Protein AF-0000000067844055 (afdb_homodimer)

Sequence (372 aa):
MMECKVDAHLSWRLPLPLPRIPAMSALQFRTPVPADAERCYAIEIGAYEGDEAATLEKIRTRITQYPQGFLVLESDGEIVGFINSGCAHEVVMSDEAFKELVGHDPAAANVVIMSVVVDPAHQGKGYAKVLMNEFIGRMHAAGKQTIHLMCKEQHVALYQKLGYRYVKPSPSDHGGMAWHEMVMDLMMECKVDAHLSWRLPLPLPRIPAMSALQFRTPVPADAERCYAIEIGAYEGDEAATLEKIRTRITQYPQGFLVLESDGEIVGFINSGCAHEVVMSDEAFKELVGHDPAAANVVIMSVVVDPAHQGKGYAKVLMNEFIGRMHAAGKQTIHLMCKEQHVALYQKLGYRYVKPSPSDHGGMAWHEMVMDL

pLDDT: mean 87.7, std 20.05, range [22.45, 98.88]

Foldseek 3Di:
DPPPPPPCCVVPPPPDPDPPPPPDKDKDKDQDDLVCLVVQQVQQPQFDDDPLGDDSLLSNLQSPVPSLQKMFIDIPRHTFWIKTKFAAQDDDPPPPVCSSPVRGDPVHQEIEISDTTGRPVCPPPCVSVVRVVVSVVSSVVSNHFKYKYKDFPVCVVVVVVVAKDWDAWDPPCVPVTIITMIMHTD/DDPPPPPCPVVPPDPDPDPPPDPDKDKDKDQDDLVCLVVQQVQQPQFDDDPLGDDSLLSSLQSPVPSLQKMFIDIPRHTFWIWTKFAAQDDDPPPPVCSSPVRGDPVHQEIEISDTTGRPVCPPPCVSVVRVVVSVVSSVVSNHFKYKYKDFPVCVVVVVVVAKDWDAWDPPCVPVTIITMIMHTD

Organism: Pseudomonas putida (strain ATCC 47054 / DSM 6125 / CFBP 8728 / NCIMB 11950 / KT2440) (NCBI:txid160488)

Structure (mmCIF, N/CA/C/O backbone):
data_AF-0000000067844055-model_v1
#
loop_
_entity.id
_entity.type
_entity.pdbx_description
1 polymer 'Acetyltransferase, GNAT family'
#
loop_
_atom_site.group_PDB
_atom_site.id
_atom_site.type_symbol
_atom_site.label_atom_id
_atom_site.label_alt_id
_atom_site.label_comp_id
_atom_site.label_asym_id
_atom_site.label_entity_id
_atom_site.label_seq_id
_atom_site.pdbx_PDB_ins_code
_atom_site.Cartn_x
_atom_site.Cartn_y
_atom_site.Cartn_z
_atom_site.occupancy
_atom_site.B_iso_or_equiv
_atom_site.auth_seq_id
_atom_site.auth_comp_id
_atom_site.auth_asym_id
_atom_site.auth_atom_id
_atom_site.pdbx_PDB_model_num
ATOM 1 N N . MET A 1 1 ? 36.938 64.562 8.312 1 25.59 1 MET A N 1
ATOM 2 C CA . MET A 1 1 ? 35.531 64.188 8.195 1 25.59 1 MET A CA 1
ATOM 3 C C . MET A 1 1 ? 35.406 62.844 7.438 1 25.59 1 MET A C 1
ATOM 5 O O . MET A 1 1 ? 35.562 62.812 6.215 1 25.59 1 MET A O 1
ATOM 9 N N . MET A 1 2 ? 35.938 61.75 7.984 1 29.16 2 MET A N 1
ATOM 10 C CA . MET A 1 2 ? 36.156 60.375 7.477 1 29.16 2 MET A CA 1
ATOM 11 C C . MET A 1 2 ? 34.812 59.688 7.242 1 29.16 2 MET A C 1
ATOM 13 O O . MET A 1 2 ? 34.031 59.469 8.18 1 29.16 2 MET A O 1
ATOM 17 N N . GLU A 1 3 ? 34.156 59.875 6.023 1 28.72 3 GLU A N 1
ATOM 18 C CA . GLU A 1 3 ? 32.906 59.281 5.547 1 28.72 3 GLU A CA 1
ATOM 19 C C . GLU A 1 3 ? 32.969 57.75 5.562 1 28.72 3 GLU A C 1
ATOM 21 O O . GLU A 1 3 ? 33.812 57.156 4.91 1 28.72 3 GLU A O 1
ATOM 26 N N . CYS A 1 4 ? 32.719 57.125 6.691 1 28.42 4 CYS A N 1
ATOM 27 C CA . CYS A 1 4 ? 32.531 55.688 6.867 1 28.42 4 CYS A CA 1
ATOM 28 C C . CYS A 1 4 ? 31.391 55.156 5.996 1 28.42 4 CYS A C 1
ATOM 30 O O . CYS A 1 4 ? 30.234 55.5 6.234 1 28.42 4 CYS A O 1
ATOM 32 N N . LYS A 1 5 ? 31.641 55.094 4.629 1 31.48 5 LYS A N 1
ATOM 33 C CA . LYS A 1 5 ? 30.641 54.469 3.746 1 31.48 5 LYS A CA 1
ATOM 34 C C . LYS A 1 5 ? 30.359 53.031 4.156 1 31.48 5 LYS A C 1
ATOM 36 O O . LYS A 1 5 ? 31.25 52.188 4.117 1 31.48 5 LYS A O 1
ATOM 41 N N . VAL A 1 6 ? 29.422 52.844 5.059 1 30.11 6 VAL A N 1
ATOM 42 C CA . VAL A 1 6 ? 28.844 51.531 5.391 1 30.11 6 VAL A CA 1
ATOM 43 C C . VAL A 1 6 ? 28.266 50.875 4.133 1 30.11 6 VAL A C 1
ATOM 45 O O . VAL A 1 6 ? 27.375 51.438 3.49 1 30.11 6 VAL A O 1
ATOM 48 N N . ASP A 1 7 ? 29.062 50.25 3.264 1 30.23 7 ASP A N 1
ATOM 49 C CA . ASP A 1 7 ? 28.594 49.469 2.137 1 30.23 7 ASP A CA 1
ATOM 50 C C . ASP A 1 7 ? 27.672 48.344 2.605 1 30.23 7 ASP A C 1
ATOM 52 O O . ASP A 1 7 ? 28.141 47.344 3.188 1 30.23 7 ASP A O 1
ATOM 56 N N . ALA A 1 8 ? 26.484 48.625 3.16 1 34.91 8 ALA A N 1
ATOM 57 C CA . ALA A 1 8 ? 25.453 47.656 3.48 1 34.91 8 ALA A CA 1
ATOM 58 C C . ALA A 1 8 ? 25.062 46.844 2.25 1 34.91 8 ALA A C 1
ATOM 60 O O . ALA A 1 8 ? 24.156 47.219 1.498 1 34.91 8 ALA A O 1
ATOM 61 N N . HIS A 1 9 ? 26.047 46.344 1.455 1 36.56 9 HIS A N 1
ATOM 62 C CA . HIS A 1 9 ? 25.578 45.375 0.483 1 36.56 9 HIS A CA 1
ATOM 63 C C . HIS A 1 9 ? 24.859 44.219 1.171 1 36.56 9 HIS A C 1
ATOM 65 O O . HIS A 1 9 ? 25.5 43.25 1.59 1 36.56 9 HIS A O 1
ATOM 71 N N . LEU A 1 10 ? 23.875 44.469 2.004 1 34.81 10 LEU A N 1
ATOM 72 C CA . LEU A 1 10 ? 23.031 43.344 2.41 1 34.81 10 LEU A CA 1
ATOM 73 C C . LEU A 1 10 ? 22.641 42.5 1.206 1 34.81 10 LEU A C 1
ATOM 75 O O . LEU A 1 10 ? 21.891 42.969 0.338 1 34.81 10 LEU A O 1
ATOM 79 N N . SER A 1 11 ? 23.578 41.781 0.66 1 34.16 11 SER A N 1
ATOM 80 C CA . SER A 1 11 ? 23.188 40.719 -0.286 1 34.16 11 SER A CA 1
ATOM 81 C C . SER A 1 11 ? 21.922 40.031 0.17 1 34.16 11 SER A C 1
ATOM 83 O O . SER A 1 11 ? 21.875 39.438 1.26 1 34.16 11 SER A O 1
ATOM 85 N N . TRP A 1 12 ? 20.734 40.562 -0.04 1 31.89 12 TRP A N 1
ATOM 86 C CA . TRP A 1 12 ? 19.484 39.812 -0.013 1 31.89 12 TRP A CA 1
ATOM 87 C C . TRP A 1 12 ? 19.656 38.438 -0.608 1 31.89 12 TRP A C 1
ATOM 89 O O . TRP A 1 12 ? 19.641 38.25 -1.83 1 31.89 12 TRP A O 1
ATOM 99 N N . ARG A 1 13 ? 20.641 37.688 -0.121 1 37.22 13 ARG A N 1
ATOM 100 C CA . ARG A 1 13 ? 20.641 36.281 -0.521 1 37.22 13 ARG A CA 1
ATOM 101 C C . ARG A 1 13 ? 19.219 35.781 -0.683 1 37.22 13 ARG A C 1
ATOM 103 O O . ARG A 1 13 ? 18.422 35.812 0.259 1 37.22 13 ARG A O 1
ATOM 110 N N . LEU A 1 14 ? 18.641 35.719 -1.846 1 38.22 14 LEU A N 1
ATOM 111 C CA . LEU A 1 14 ? 17.422 35.031 -2.23 1 38.22 14 LEU A CA 1
ATOM 112 C C . LEU A 1 14 ? 17.25 33.75 -1.412 1 38.22 14 LEU A C 1
ATOM 114 O O . LEU A 1 14 ? 18.219 33.062 -1.125 1 38.22 14 LEU A O 1
ATOM 118 N N . PRO A 1 15 ? 16.172 33.625 -0.648 1 41.09 15 PRO A N 1
ATOM 119 C CA . PRO A 1 15 ? 15.961 32.375 0.065 1 41.09 15 PRO A CA 1
ATOM 120 C C . PRO A 1 15 ? 16.328 31.156 -0.773 1 41.09 15 PRO A C 1
ATOM 122 O O . PRO A 1 15 ? 16.203 31.188 -2 1 41.09 15 PRO A O 1
ATOM 125 N N . LEU A 1 16 ? 17.312 30.406 -0.479 1 45.41 16 LEU A N 1
ATOM 126 C CA . LEU A 1 16 ? 17.594 29.125 -1.132 1 45.41 16 LEU A CA 1
ATOM 127 C C . LEU A 1 16 ? 16.297 28.469 -1.594 1 45.41 16 LEU A C 1
ATOM 129 O O . LEU A 1 16 ? 15.281 28.531 -0.903 1 45.41 16 LEU A O 1
ATOM 133 N N . PRO A 1 17 ? 16.094 28.266 -2.904 1 45.22 17 PRO A N 1
ATOM 134 C CA . PRO A 1 17 ? 14.891 27.562 -3.355 1 45.22 17 PRO A CA 1
ATOM 135 C C . PRO A 1 17 ? 14.586 26.328 -2.521 1 45.22 17 PRO A C 1
ATOM 137 O O . PRO A 1 17 ? 15.5 25.672 -2.02 1 45.22 17 PRO A O 1
ATOM 140 N N . LEU A 1 18 ? 13.531 26.328 -1.749 1 49.28 18 LEU A N 1
ATOM 141 C CA . LEU A 1 18 ? 13.039 25.141 -1.059 1 49.28 18 LEU A CA 1
ATOM 142 C C . LEU A 1 18 ? 13.289 23.891 -1.891 1 49.28 18 LEU A C 1
ATOM 144 O O . LEU A 1 18 ? 13.172 23.922 -3.117 1 49.28 18 LEU A O 1
ATOM 148 N N . PRO A 1 19 ? 14.156 23.016 -1.47 1 51.25 19 PRO A N 1
ATOM 149 C CA . PRO A 1 19 ? 14.34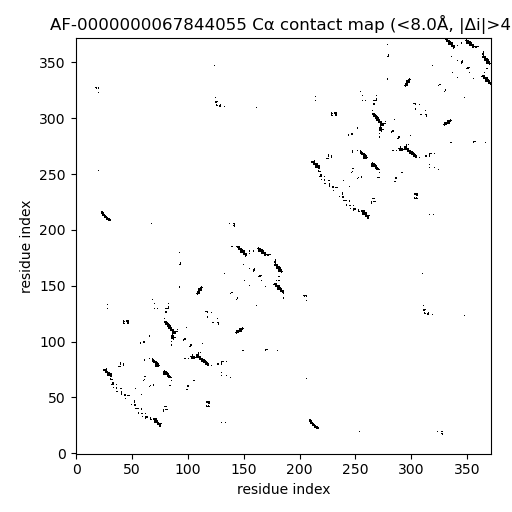4 21.812 -2.266 1 51.25 19 PRO A CA 1
ATOM 150 C C . PRO A 1 19 ? 13.055 21.328 -2.934 1 51.25 19 PRO A C 1
ATOM 152 O O . PRO A 1 19 ? 11.969 21.469 -2.357 1 51.25 19 PRO A O 1
ATOM 155 N N . ARG A 1 20 ? 13.062 21.172 -4.285 1 52.5 20 ARG A N 1
ATOM 156 C CA . ARG A 1 20 ? 11.938 20.828 -5.137 1 52.5 20 ARG A CA 1
ATOM 157 C C . ARG A 1 20 ? 11.352 19.484 -4.754 1 52.5 20 ARG A C 1
ATOM 159 O O . ARG A 1 20 ? 11.984 18.438 -4.957 1 52.5 20 ARG A O 1
ATOM 166 N N . ILE A 1 21 ? 10.773 19.344 -3.68 1 58.59 21 ILE A N 1
ATOM 167 C CA . ILE A 1 21 ? 9.984 18.125 -3.537 1 58.59 21 ILE A CA 1
ATOM 168 C C . ILE A 1 21 ? 9.352 17.766 -4.875 1 58.59 21 ILE A C 1
ATOM 170 O O . ILE A 1 21 ? 8.688 18.594 -5.504 1 58.59 21 ILE A O 1
ATOM 174 N N . PRO A 1 22 ? 9.914 16.578 -5.414 1 58.94 22 PRO A N 1
ATOM 175 C CA . PRO A 1 22 ? 9.297 16.297 -6.715 1 58.94 22 PRO A CA 1
ATOM 176 C C . PRO A 1 22 ? 7.773 16.406 -6.68 1 58.94 22 PRO A C 1
ATOM 178 O O . PRO A 1 22 ? 7.137 15.906 -5.746 1 58.94 22 PRO A O 1
ATOM 181 N N . ALA A 1 23 ? 7.266 17.062 -7.645 1 65.38 23 ALA A N 1
ATOM 182 C CA . ALA A 1 23 ? 5.844 17.391 -7.754 1 65.38 23 ALA A CA 1
ATOM 183 C C . ALA A 1 23 ? 5.008 16.125 -7.961 1 65.38 23 ALA A C 1
ATOM 185 O O . ALA A 1 23 ? 3.893 16.031 -7.445 1 65.38 23 ALA A O 1
ATOM 186 N N . MET A 1 24 ? 5.801 15.055 -8.594 1 78.56 24 MET A N 1
ATOM 187 C CA . MET A 1 24 ? 4.949 13.914 -8.93 1 78.56 24 MET A CA 1
ATOM 188 C C . MET A 1 24 ? 5.73 12.609 -8.852 1 78.56 24 MET A C 1
ATOM 190 O O . MET A 1 24 ? 6.875 12.539 -9.305 1 78.56 24 MET A O 1
ATOM 194 N N . SER A 1 25 ? 5.355 11.648 -8.039 1 91.44 25 SER A N 1
ATOM 195 C CA . SER A 1 25 ? 5.816 10.266 -8.047 1 91.44 25 SER A CA 1
ATOM 196 C C . SER A 1 25 ? 4.66 9.297 -8.297 1 91.44 25 SER A C 1
ATOM 198 O O . SER A 1 25 ? 3.492 9.68 -8.195 1 91.44 25 SER A O 1
ATOM 200 N N . ALA A 1 26 ? 5.043 8.109 -8.836 1 93.62 26 ALA A N 1
ATOM 201 C CA . ALA A 1 26 ? 3.947 7.227 -9.234 1 93.62 26 ALA A CA 1
ATOM 202 C C . ALA A 1 26 ? 4.305 5.762 -8.984 1 93.62 26 ALA A C 1
ATOM 204 O O . ALA A 1 26 ? 5.48 5.391 -9.016 1 93.62 26 ALA A O 1
ATOM 205 N N . LEU A 1 27 ? 3.348 4.988 -8.641 1 96.88 27 LEU A N 1
ATOM 206 C CA . LEU A 1 27 ? 3.346 3.531 -8.711 1 96.88 27 LEU A CA 1
ATOM 207 C C . LEU A 1 27 ? 2.521 3.047 -9.898 1 96.88 27 LEU A C 1
ATOM 209 O O . LEU A 1 27 ? 1.383 3.48 -10.086 1 96.88 27 LEU A O 1
ATOM 213 N N . GLN A 1 28 ? 3.164 2.191 -10.703 1 96.94 28 GLN A N 1
ATOM 214 C CA . GLN A 1 28 ? 2.477 1.669 -11.883 1 96.94 28 GLN A CA 1
ATOM 215 C C . GLN A 1 28 ? 2.367 0.148 -11.828 1 96.94 28 GLN A C 1
ATOM 217 O O . GLN A 1 28 ? 3.328 -0.536 -11.469 1 96.94 28 GLN A O 1
ATOM 222 N N . PHE A 1 29 ? 1.17 -0.341 -12.148 1 97.94 29 PHE A N 1
ATOM 223 C CA . PHE A 1 29 ? 0.927 -1.771 -12.297 1 97.94 29 PHE A CA 1
ATOM 224 C C . PHE A 1 29 ? 0.867 -2.16 -13.773 1 97.94 29 PHE A C 1
ATOM 226 O O . PHE A 1 29 ? 0.124 -1.558 -14.547 1 97.94 29 PHE A O 1
ATOM 233 N N . ARG A 1 30 ? 1.596 -3.223 -14.078 1 97.38 30 ARG A N 1
ATOM 234 C CA . ARG A 1 30 ? 1.495 -3.635 -15.469 1 97.38 30 ARG A CA 1
ATOM 235 C C . ARG A 1 30 ? 1.851 -5.109 -15.633 1 97.38 30 ARG A C 1
ATOM 237 O O . ARG A 1 30 ? 2.473 -5.703 -14.75 1 97.38 30 ARG A O 1
ATOM 244 N N . THR A 1 31 ? 1.428 -5.699 -16.75 1 97.62 31 THR A N 1
ATOM 245 C CA . THR A 1 31 ? 1.85 -7.031 -17.172 1 97.62 31 THR A CA 1
ATOM 246 C C . THR A 1 31 ? 3.311 -7.02 -17.625 1 97.62 31 THR A C 1
ATOM 248 O O . THR A 1 31 ? 3.75 -6.09 -18.297 1 97.62 31 THR A O 1
ATOM 251 N N . PRO A 1 32 ? 4.02 -8.047 -17.234 1 98.06 32 PRO A N 1
ATOM 252 C CA . PRO A 1 32 ? 5.43 -8.047 -17.641 1 98.06 32 PRO A CA 1
ATOM 253 C C . PRO A 1 32 ? 5.629 -8.367 -19.109 1 98.06 32 PRO A C 1
ATOM 255 O O . PRO A 1 32 ? 4.727 -8.914 -19.766 1 98.06 32 PRO A O 1
ATOM 258 N N . VAL A 1 33 ? 6.789 -7.965 -19.594 1 97.19 33 VAL A N 1
ATOM 259 C CA . VAL A 1 33 ? 7.32 -8.406 -20.875 1 97.19 33 VAL A CA 1
ATOM 260 C C . VAL A 1 33 ? 8.57 -9.258 -20.656 1 97.19 33 VAL A C 1
ATOM 262 O O . VAL A 1 33 ? 9.172 -9.219 -19.594 1 97.19 33 VAL A O 1
ATOM 265 N N . PRO A 1 34 ? 8.883 -10.039 -21.641 1 98.12 34 PRO A N 1
ATOM 266 C CA . PRO A 1 34 ? 10.008 -10.961 -21.453 1 98.12 34 PRO A CA 1
ATOM 267 C C . PRO A 1 34 ? 11.273 -10.258 -20.969 1 98.12 34 PRO A C 1
ATOM 269 O O . PRO A 1 34 ? 12.055 -10.836 -20.203 1 98.12 34 PRO A O 1
ATOM 272 N N . ALA A 1 35 ? 11.508 -9.047 -21.328 1 98.25 35 ALA A N 1
ATOM 273 C CA . ALA A 1 35 ? 12.695 -8.297 -20.953 1 98.25 35 ALA A CA 1
ATOM 274 C C . ALA A 1 35 ? 12.727 -8.008 -19.453 1 98.25 35 ALA A C 1
ATOM 276 O O . ALA A 1 35 ? 13.758 -7.629 -18.906 1 98.25 35 ALA A O 1
ATOM 277 N N . ASP A 1 36 ? 11.633 -8.219 -18.766 1 98.62 36 ASP A N 1
ATOM 278 C CA . ASP A 1 36 ? 11.531 -7.945 -17.328 1 98.62 36 ASP A CA 1
ATOM 279 C C . ASP A 1 36 ? 12.062 -9.109 -16.516 1 98.62 36 ASP A C 1
ATOM 281 O O . ASP A 1 36 ? 12.266 -8.984 -15.305 1 98.62 36 ASP A O 1
ATOM 285 N N . ALA A 1 37 ? 12.32 -10.234 -17.156 1 98.81 37 ALA A N 1
ATOM 286 C CA . ALA A 1 37 ? 12.562 -11.492 -16.453 1 98.81 37 ALA A CA 1
ATOM 287 C C . ALA A 1 37 ? 13.773 -11.383 -15.531 1 98.81 37 ALA A C 1
ATOM 289 O O . ALA A 1 37 ? 13.734 -11.828 -14.383 1 98.81 37 ALA A O 1
ATOM 290 N N . GLU A 1 38 ? 14.836 -10.797 -15.969 1 98.75 38 GLU A N 1
ATOM 291 C CA . GLU A 1 38 ? 16.062 -10.734 -15.172 1 98.75 38 GLU A CA 1
ATOM 292 C C . GLU A 1 38 ? 15.859 -9.898 -13.914 1 98.75 38 GLU A C 1
ATOM 294 O O . GLU A 1 38 ? 16.344 -10.266 -12.836 1 98.75 38 GLU A O 1
ATOM 299 N N . ARG A 1 39 ? 15.219 -8.789 -14.07 1 98.75 39 ARG A N 1
ATOM 300 C CA . ARG A 1 39 ? 14.945 -7.941 -12.914 1 98.75 39 ARG A CA 1
ATOM 301 C C . ARG A 1 39 ? 14.023 -8.641 -11.922 1 98.75 39 ARG A C 1
ATOM 303 O O . ARG A 1 39 ? 14.242 -8.594 -10.711 1 98.75 39 ARG A O 1
ATOM 310 N N . CYS A 1 40 ? 13.016 -9.297 -12.422 1 98.75 40 CYS A N 1
ATOM 311 C CA . CYS A 1 40 ? 12.117 -10.062 -11.562 1 98.75 40 CYS A CA 1
ATOM 312 C C . CYS A 1 40 ? 12.875 -11.164 -10.828 1 98.75 40 CYS A C 1
ATOM 314 O O . CYS A 1 40 ? 12.656 -11.383 -9.641 1 98.75 40 CYS A O 1
ATOM 316 N N . TYR A 1 41 ? 13.805 -11.789 -11.578 1 98.69 41 TYR A N 1
ATOM 317 C CA . TYR A 1 41 ? 14.609 -12.844 -10.969 1 98.69 41 TYR A CA 1
ATOM 318 C C . TYR A 1 41 ? 15.492 -12.289 -9.859 1 98.69 41 TYR A C 1
ATOM 320 O O . TYR A 1 41 ? 15.602 -12.883 -8.789 1 98.69 41 TYR A O 1
ATOM 328 N N . ALA A 1 42 ? 16.078 -11.164 -10.078 1 98.31 42 ALA A N 1
ATOM 329 C CA . ALA A 1 42 ? 16.922 -10.531 -9.07 1 98.31 42 ALA A CA 1
ATOM 330 C C . ALA A 1 42 ? 16.141 -10.242 -7.797 1 98.31 42 ALA A C 1
ATOM 332 O O . ALA A 1 42 ? 16.656 -10.43 -6.688 1 98.31 42 ALA A O 1
ATOM 333 N N . ILE A 1 43 ? 14.922 -9.773 -7.957 1 98.5 43 ILE A N 1
ATOM 334 C CA . ILE A 1 43 ? 14.078 -9.508 -6.801 1 98.5 43 ILE A CA 1
ATOM 335 C C . ILE A 1 43 ? 13.734 -10.82 -6.098 1 98.5 43 ILE A C 1
ATOM 337 O O . ILE A 1 43 ? 13.797 -10.898 -4.867 1 98.5 43 ILE A O 1
ATOM 341 N N . GLU A 1 44 ? 13.375 -11.844 -6.859 1 97.94 44 GLU A N 1
ATOM 342 C CA . GLU A 1 44 ? 12.984 -13.156 -6.359 1 97.94 44 GLU A CA 1
ATOM 343 C C . GLU A 1 44 ? 14.07 -13.766 -5.477 1 97.94 44 GLU A C 1
ATOM 345 O O . GLU A 1 44 ? 13.805 -14.164 -4.344 1 97.94 44 GLU A O 1
ATOM 350 N N . ILE A 1 45 ? 15.266 -13.766 -5.887 1 96.75 45 ILE A N 1
ATOM 351 C CA . ILE A 1 45 ? 16.344 -14.445 -5.168 1 96.75 45 ILE A CA 1
ATOM 352 C C . ILE A 1 45 ? 16.812 -13.578 -4 1 96.75 45 ILE A C 1
ATOM 354 O O . ILE A 1 45 ? 17.484 -14.062 -3.09 1 96.75 45 ILE A O 1
ATOM 358 N N . GLY A 1 46 ? 16.547 -12.328 -4.023 1 95.06 46 GLY A N 1
ATOM 359 C CA . GLY A 1 46 ? 16.844 -11.469 -2.887 1 95.06 46 GLY A CA 1
ATOM 360 C C . GLY A 1 46 ? 15.836 -11.609 -1.758 1 95.06 46 GLY A C 1
ATOM 361 O O . GLY A 1 46 ? 16.141 -11.297 -0.605 1 95.06 46 GLY A O 1
ATOM 362 N N . ALA A 1 47 ? 14.633 -12.023 -2.109 1 92.69 47 ALA A N 1
ATOM 363 C CA . ALA A 1 47 ? 13.539 -12.039 -1.148 1 92.69 47 ALA A CA 1
ATOM 364 C C . ALA A 1 47 ? 13.312 -13.445 -0.596 1 92.69 47 ALA A C 1
ATOM 366 O O . ALA A 1 47 ? 12.844 -13.602 0.532 1 92.69 47 ALA A O 1
ATOM 367 N N . TYR A 1 48 ? 13.516 -14.445 -1.382 1 90.5 48 TYR A N 1
ATOM 368 C CA . TYR A 1 48 ? 13.352 -15.844 -0.985 1 90.5 48 TYR A CA 1
ATOM 369 C C . TYR A 1 48 ? 14.711 -16.516 -0.829 1 90.5 48 TYR A C 1
ATOM 371 O O . TYR A 1 48 ? 15.633 -16.266 -1.603 1 90.5 48 TYR A O 1
ATOM 379 N N . GLU A 1 49 ? 14.727 -17.344 0.104 1 84.38 49 GLU A N 1
ATOM 380 C CA . GLU A 1 49 ? 16 -17.984 0.421 1 84.38 49 GLU A CA 1
ATOM 381 C C . GLU A 1 49 ? 16.109 -19.344 -0.273 1 84.38 49 GLU A C 1
ATOM 383 O O . GLU A 1 49 ? 15.141 -20.094 -0.356 1 84.38 49 GLU A O 1
ATOM 388 N N . GLY A 1 50 ? 17.25 -19.516 -0.801 1 83.94 50 GLY A N 1
ATOM 389 C CA . GLY A 1 50 ? 17.641 -20.828 -1.296 1 83.94 50 GLY A CA 1
ATOM 390 C C . GLY A 1 50 ? 16.672 -21.375 -2.336 1 83.94 50 GLY A C 1
ATOM 391 O O . GLY A 1 50 ? 16.344 -20.703 -3.309 1 83.94 50 GLY A O 1
ATOM 392 N N . ASP A 1 51 ? 16.188 -22.625 -2.076 1 83.88 51 ASP A N 1
ATOM 393 C CA . ASP A 1 51 ? 15.414 -23.375 -3.066 1 83.88 51 ASP A CA 1
ATOM 394 C C . ASP A 1 51 ? 13.961 -22.922 -3.102 1 83.88 51 ASP A C 1
ATOM 396 O O . ASP A 1 51 ? 13.195 -23.312 -3.982 1 83.88 51 ASP A O 1
ATOM 400 N N . GLU A 1 52 ? 13.641 -22.016 -2.281 1 85.94 52 GLU A N 1
ATOM 401 C CA . GLU A 1 52 ? 12.289 -21.469 -2.289 1 85.94 52 GLU A CA 1
ATOM 402 C C . GLU A 1 52 ? 12.102 -20.484 -3.434 1 85.94 52 GLU A C 1
ATOM 404 O O . GLU A 1 52 ? 10.977 -20.234 -3.881 1 85.94 52 GLU A O 1
ATOM 409 N N . ALA A 1 53 ? 13.203 -20.016 -3.881 1 94.12 53 ALA A N 1
ATOM 410 C CA . ALA A 1 53 ? 13.148 -19.016 -4.945 1 94.12 53 ALA A CA 1
ATOM 411 C C . ALA A 1 53 ? 12.961 -19.672 -6.309 1 94.12 53 ALA A C 1
ATOM 413 O O . ALA A 1 53 ? 13.562 -20.703 -6.586 1 94.12 53 ALA A O 1
ATOM 414 N N . ALA A 1 54 ? 12.109 -19.109 -7.062 1 96.62 54 ALA A N 1
ATOM 415 C CA . ALA A 1 54 ? 11.992 -19.547 -8.445 1 96.62 54 ALA A CA 1
ATOM 416 C C . ALA A 1 54 ? 13.281 -19.281 -9.219 1 96.62 54 ALA A C 1
ATOM 418 O O . ALA A 1 54 ? 13.953 -18.266 -8.992 1 96.62 54 ALA A O 1
ATOM 419 N N . THR A 1 55 ? 13.602 -20.141 -10.148 1 97 55 THR A N 1
ATOM 420 C CA . THR A 1 55 ? 14.734 -19.922 -11.039 1 97 55 THR A CA 1
ATOM 421 C C . THR A 1 55 ? 14.391 -18.906 -12.125 1 97 55 THR A C 1
ATOM 423 O O . THR A 1 55 ? 13.211 -18.609 -12.352 1 97 55 THR A O 1
ATOM 426 N N . LEU A 1 56 ? 15.406 -18.453 -12.75 1 98.19 56 LEU A N 1
ATOM 427 C CA . LEU A 1 56 ? 15.195 -17.547 -13.875 1 98.19 56 LEU A CA 1
ATOM 428 C C . LEU A 1 56 ? 14.359 -18.219 -14.961 1 98.19 56 LEU A C 1
ATOM 430 O O . LEU A 1 56 ? 13.492 -17.578 -15.555 1 98.19 56 LEU A O 1
ATOM 434 N N . GLU A 1 57 ? 14.602 -19.469 -15.211 1 98.12 57 GLU A N 1
ATOM 435 C CA . GLU A 1 57 ? 13.852 -20.203 -16.219 1 98.12 57 GLU A CA 1
ATOM 436 C C . GLU A 1 57 ? 12.367 -20.281 -15.867 1 98.12 57 GLU A C 1
ATOM 438 O O . GLU A 1 57 ? 11.508 -20.125 -16.734 1 98.12 57 GLU A O 1
ATOM 443 N N . LYS A 1 58 ? 12.086 -20.5 -14.664 1 98.25 58 LYS A N 1
ATOM 444 C CA . LYS A 1 58 ? 10.695 -20.547 -14.219 1 98.25 58 LYS A CA 1
ATOM 445 C C . LYS A 1 58 ? 10.016 -19.188 -14.398 1 98.25 58 LYS A C 1
ATOM 447 O O . LYS A 1 58 ? 8.875 -19.125 -14.859 1 98.25 58 LYS A O 1
ATOM 452 N N . ILE A 1 59 ? 10.734 -18.156 -14.055 1 98.62 59 ILE A N 1
ATOM 453 C CA . ILE A 1 59 ? 10.195 -16.797 -14.188 1 98.62 59 ILE A CA 1
ATOM 454 C C . ILE A 1 59 ? 9.922 -16.5 -15.664 1 98.62 59 ILE A C 1
ATOM 456 O O . ILE A 1 59 ? 8.852 -15.992 -16.016 1 98.62 59 ILE A O 1
ATOM 460 N N . ARG A 1 60 ? 10.852 -16.875 -16.5 1 98.75 60 ARG A N 1
ATOM 461 C CA . ARG A 1 60 ? 10.664 -16.688 -17.938 1 98.75 60 ARG A CA 1
ATOM 462 C C . ARG A 1 60 ? 9.453 -17.453 -18.453 1 98.75 60 ARG A C 1
ATOM 464 O O . ARG A 1 60 ? 8.664 -16.938 -19.234 1 98.75 60 ARG A O 1
ATOM 471 N N . THR A 1 61 ? 9.336 -18.625 -18.016 1 98.75 61 THR A N 1
ATOM 472 C CA . THR A 1 61 ? 8.211 -19.469 -18.406 1 98.75 61 THR A CA 1
ATOM 473 C C . THR A 1 61 ? 6.887 -18.844 -18 1 98.75 61 THR A C 1
ATOM 475 O O . THR A 1 61 ? 5.957 -18.75 -18.797 1 98.75 61 THR A O 1
ATOM 478 N N . ARG A 1 62 ? 6.824 -18.359 -16.828 1 98.75 62 ARG A N 1
ATOM 479 C CA . ARG A 1 62 ? 5.598 -17.766 -16.281 1 98.75 62 ARG A CA 1
ATOM 480 C C . ARG A 1 62 ? 5.242 -16.484 -17.016 1 98.75 62 ARG A C 1
ATOM 482 O O . ARG A 1 62 ? 4.066 -16.219 -17.281 1 98.75 62 ARG A O 1
ATOM 489 N N . ILE A 1 63 ? 6.246 -15.68 -17.359 1 98.56 63 ILE A N 1
ATOM 490 C CA . ILE A 1 63 ? 6.023 -14.438 -18.094 1 98.56 63 ILE A CA 1
ATOM 491 C C . ILE A 1 63 ? 5.535 -14.758 -19.5 1 98.56 63 ILE A C 1
ATOM 493 O O . ILE A 1 63 ? 4.621 -14.109 -20 1 98.56 63 ILE A O 1
ATOM 497 N N . THR A 1 64 ? 6.074 -15.758 -20.094 1 98.06 64 THR A N 1
ATOM 498 C CA . THR A 1 64 ? 5.809 -16.062 -21.5 1 98.06 64 THR A CA 1
ATOM 499 C C . THR A 1 64 ? 4.492 -16.812 -21.641 1 98.06 64 THR A C 1
ATOM 501 O O . THR A 1 64 ? 3.695 -16.516 -22.531 1 98.06 64 THR A O 1
ATOM 504 N N . GLN A 1 65 ? 4.23 -17.719 -20.828 1 98 65 GLN A N 1
ATOM 505 C CA . GLN A 1 65 ? 3.105 -18.625 -21.016 1 98 65 GLN A CA 1
ATOM 506 C C . GLN A 1 65 ? 1.827 -18.062 -20.406 1 98 65 GLN A C 1
ATOM 508 O O . GLN A 1 65 ? 0.726 -18.344 -20.875 1 98 65 GLN A O 1
ATOM 513 N N . TYR A 1 66 ? 1.974 -17.297 -19.375 1 97.94 66 TYR A N 1
ATOM 514 C CA . TYR A 1 66 ? 0.777 -16.797 -18.703 1 97.94 66 TYR A CA 1
ATOM 515 C C . TYR A 1 66 ? 1.019 -15.414 -18.125 1 97.94 66 TYR A C 1
ATOM 517 O O . TYR A 1 66 ? 0.895 -15.203 -16.922 1 97.94 66 TYR A O 1
ATOM 525 N N . PRO A 1 67 ? 1.307 -14.406 -18.953 1 97.56 67 PRO A N 1
ATOM 526 C CA . PRO A 1 67 ? 1.529 -13.031 -18.484 1 97.56 67 PRO A CA 1
ATOM 527 C C . PRO A 1 67 ? 0.297 -12.43 -17.812 1 97.56 67 PRO A C 1
ATOM 529 O O . PRO A 1 67 ? 0.422 -11.539 -16.969 1 97.56 67 PRO A O 1
ATOM 532 N N . GLN A 1 68 ? -0.903 -12.969 -18.016 1 96.12 68 GLN A N 1
ATOM 533 C CA . GLN A 1 68 ? -2.141 -12.469 -17.422 1 96.12 68 GLN A CA 1
ATOM 534 C C . GLN A 1 68 ? -2.154 -12.695 -15.906 1 96.12 68 GLN A C 1
ATOM 536 O O . GLN A 1 68 ? -2.82 -11.969 -15.172 1 96.12 68 GLN A O 1
ATOM 541 N N . GLY A 1 69 ? -1.457 -13.68 -15.516 1 98 69 GLY A N 1
ATOM 542 C CA . GLY A 1 69 ? -1.369 -14 -14.102 1 98 69 GLY A CA 1
ATOM 543 C C . GLY A 1 69 ? -0.098 -13.484 -13.453 1 98 69 GLY A C 1
ATOM 544 O O . GLY A 1 69 ? 0.25 -13.898 -12.344 1 98 69 GLY A O 1
ATOM 545 N N . PHE A 1 70 ? 0.621 -12.625 -14.195 1 98.62 70 PHE A N 1
ATOM 546 C CA . PHE A 1 70 ? 1.858 -12.016 -13.734 1 98.62 70 PHE A CA 1
ATOM 547 C C . PHE A 1 70 ? 1.721 -10.5 -13.672 1 98.62 70 PHE A C 1
ATOM 549 O O . PHE A 1 70 ? 1.42 -9.852 -14.68 1 98.62 70 PHE A O 1
ATOM 556 N N . LEU A 1 71 ? 1.879 -9.945 -12.438 1 98.62 71 LEU A N 1
ATOM 557 C CA . LEU A 1 71 ? 1.709 -8.508 -12.211 1 98.62 71 LEU A CA 1
ATOM 558 C C . LEU A 1 71 ? 2.99 -7.891 -11.656 1 98.62 71 LEU A C 1
ATOM 560 O O . LEU A 1 71 ? 3.523 -8.352 -10.648 1 98.62 71 LEU A O 1
ATOM 564 N N . VAL A 1 72 ? 3.475 -6.867 -12.32 1 98.69 72 VAL A N 1
ATOM 565 C CA . VAL A 1 72 ? 4.66 -6.152 -11.859 1 98.69 72 VAL A CA 1
ATOM 566 C C . VAL A 1 72 ? 4.254 -4.789 -11.297 1 98.69 72 VAL A C 1
ATOM 568 O O . VAL A 1 72 ? 3.344 -4.141 -11.82 1 98.69 72 VAL A O 1
ATOM 571 N N . LEU A 1 73 ? 4.914 -4.391 -10.266 1 98.69 73 LEU A N 1
ATOM 572 C CA . LEU A 1 73 ? 4.812 -3.049 -9.703 1 98.69 73 LEU A CA 1
ATOM 573 C C . LEU A 1 73 ? 6.078 -2.242 -9.984 1 98.69 73 LEU A C 1
ATOM 575 O O . LEU A 1 73 ? 7.184 -2.684 -9.672 1 98.69 73 LEU A O 1
ATOM 579 N N . GLU A 1 74 ? 5.887 -1.071 -10.578 1 98.12 74 GLU A N 1
ATOM 580 C CA . GLU A 1 74 ? 6.992 -0.145 -10.805 1 98.12 74 GLU A CA 1
ATOM 581 C C . GLU A 1 74 ? 6.859 1.097 -9.93 1 98.12 74 GLU A C 1
ATOM 583 O O . GLU A 1 74 ? 5.762 1.628 -9.758 1 98.12 74 GLU A O 1
ATOM 588 N N . SER A 1 75 ? 7.914 1.436 -9.32 1 96.69 75 SER A N 1
ATOM 589 C CA . SER A 1 75 ? 8.062 2.736 -8.672 1 96.69 75 SER A CA 1
ATOM 590 C C . SER A 1 75 ? 9.016 3.635 -9.453 1 96.69 75 SER A C 1
ATOM 592 O O . SER A 1 75 ? 10.203 3.33 -9.578 1 96.69 75 SER A O 1
ATOM 594 N N . ASP A 1 76 ? 8.43 4.684 -9.977 1 92.19 76 ASP A N 1
ATOM 595 C CA . ASP A 1 76 ? 9.211 5.645 -10.758 1 92.19 76 ASP A CA 1
ATOM 596 C C . ASP A 1 76 ? 10.023 4.941 -11.844 1 92.19 76 ASP A C 1
ATOM 598 O O . ASP A 1 76 ? 11.219 5.195 -11.992 1 92.19 76 ASP A O 1
ATOM 602 N N . GLY A 1 77 ? 9.477 3.979 -12.43 1 93.12 77 GLY A N 1
ATOM 603 C CA . GLY A 1 77 ? 10.031 3.346 -13.617 1 93.12 77 GLY A CA 1
ATOM 604 C C . GLY A 1 77 ? 10.859 2.115 -13.312 1 93.12 77 GLY A C 1
ATOM 605 O O . GLY A 1 77 ? 11.336 1.436 -14.219 1 93.12 77 GLY A O 1
ATOM 606 N N . GLU A 1 78 ? 11.039 1.828 -12.055 1 96.88 78 GLU A N 1
ATOM 607 C CA . GLU A 1 78 ? 11.805 0.651 -11.656 1 96.88 78 GLU A CA 1
ATOM 608 C C . GLU A 1 78 ? 10.891 -0.419 -11.055 1 96.88 78 GLU A C 1
ATOM 610 O O . GLU A 1 78 ? 10.07 -0.124 -10.188 1 96.88 78 GLU A O 1
ATOM 615 N N . ILE A 1 79 ? 11.125 -1.654 -11.555 1 98.69 79 ILE A N 1
ATOM 616 C CA . ILE A 1 79 ? 10.352 -2.748 -10.977 1 98.69 79 ILE A CA 1
ATOM 617 C C . ILE A 1 79 ? 10.766 -2.961 -9.523 1 98.69 79 ILE A C 1
ATOM 619 O O . ILE A 1 79 ? 11.945 -3.18 -9.227 1 98.69 79 ILE A O 1
ATOM 623 N N . VAL A 1 80 ? 9.75 -2.971 -8.633 1 98.56 80 VAL A N 1
ATOM 624 C CA . VAL A 1 80 ? 10.07 -3.062 -7.211 1 98.56 80 VAL A CA 1
ATOM 625 C C . VAL A 1 80 ? 9.375 -4.277 -6.598 1 98.56 80 VAL A C 1
ATOM 627 O O . VAL A 1 80 ? 9.602 -4.609 -5.43 1 98.56 80 VAL A O 1
ATOM 630 N N . GLY A 1 81 ? 8.523 -4.953 -7.344 1 98.81 81 GLY A N 1
ATOM 631 C CA . GLY A 1 81 ? 7.848 -6.152 -6.867 1 98.81 81 GLY A CA 1
ATOM 632 C C . GLY A 1 81 ? 6.965 -6.797 -7.918 1 98.81 81 GLY A C 1
ATOM 633 O O . GLY A 1 81 ? 6.754 -6.23 -8.992 1 98.81 81 GLY A O 1
ATOM 634 N N . PHE A 1 82 ? 6.469 -7.965 -7.578 1 98.88 82 PHE A N 1
ATOM 635 C CA . PHE A 1 82 ? 5.578 -8.625 -8.523 1 98.88 82 PHE A CA 1
ATOM 636 C C . PHE A 1 82 ? 4.82 -9.766 -7.852 1 98.88 82 PHE A C 1
ATOM 638 O O . PHE A 1 82 ? 5.145 -10.156 -6.73 1 98.88 82 PHE A O 1
ATOM 645 N N . ILE A 1 83 ? 3.801 -10.203 -8.508 1 98.75 83 ILE A N 1
ATOM 646 C CA . ILE A 1 83 ? 3.049 -11.422 -8.234 1 98.75 83 ILE A CA 1
ATOM 647 C C . ILE A 1 83 ? 3 -12.289 -9.492 1 98.75 83 ILE A C 1
ATOM 649 O O . ILE A 1 83 ? 2.811 -11.781 -10.602 1 98.75 83 ILE A O 1
ATOM 653 N N . ASN A 1 84 ? 3.221 -13.578 -9.328 1 98.81 84 ASN A N 1
ATOM 654 C CA . ASN A 1 84 ? 2.977 -14.492 -10.438 1 98.81 84 ASN A CA 1
ATOM 655 C C . ASN A 1 84 ? 2.129 -15.688 -10 1 98.81 84 ASN A C 1
ATOM 657 O O . ASN A 1 84 ? 2.012 -15.969 -8.805 1 98.81 84 ASN A O 1
ATOM 661 N N . SER A 1 85 ? 1.529 -16.391 -11.016 1 98.81 85 SER A N 1
ATOM 662 C CA . SER A 1 85 ? 0.525 -17.406 -10.711 1 98.81 85 SER A CA 1
ATOM 663 C C . SER A 1 85 ? 0.28 -18.312 -11.906 1 98.81 85 SER A C 1
ATOM 665 O O . SER A 1 85 ? 0.861 -18.125 -12.969 1 98.81 85 SER A O 1
ATOM 667 N N . GLY A 1 86 ? -0.448 -19.359 -11.641 1 98.75 86 GLY A N 1
ATOM 668 C CA . GLY A 1 86 ? -1.083 -20.234 -12.617 1 98.75 86 GLY A CA 1
ATOM 669 C C . GLY A 1 86 ? -2.52 -20.562 -12.273 1 98.75 86 GLY A C 1
ATOM 670 O O . GLY A 1 86 ? -3.023 -20.172 -11.227 1 98.75 86 GLY A O 1
ATOM 671 N N . CYS A 1 87 ? -3.156 -21.281 -13.219 1 98.75 87 CYS A N 1
ATOM 672 C CA . CYS A 1 87 ? -4.543 -21.672 -13 1 98.75 87 CYS A CA 1
ATOM 673 C C . CYS A 1 87 ? -4.723 -23.172 -13.203 1 98.75 87 CYS A C 1
ATOM 675 O O . CYS A 1 87 ? -4.117 -23.75 -14.109 1 98.75 87 CYS A O 1
ATOM 677 N N . ALA A 1 88 ? -5.574 -23.703 -12.344 1 98.69 88 ALA A N 1
ATOM 678 C CA . ALA A 1 88 ? -5.848 -25.141 -12.43 1 98.69 88 ALA A CA 1
ATOM 679 C C . ALA A 1 88 ? -7.312 -25.438 -12.125 1 98.69 88 ALA A C 1
ATOM 681 O O . ALA A 1 88 ? -7.945 -24.734 -11.328 1 98.69 88 ALA A O 1
ATOM 682 N N . HIS A 1 89 ? -7.84 -26.469 -12.789 1 98.44 89 HIS A N 1
ATOM 683 C CA . HIS A 1 89 ? -9.195 -26.906 -12.484 1 98.44 89 HIS A CA 1
ATOM 684 C C . HIS A 1 89 ? -9.258 -27.562 -11.109 1 98.44 89 HIS A C 1
ATOM 686 O O . HIS A 1 89 ? -10.203 -27.328 -10.352 1 98.44 89 HIS A O 1
ATOM 692 N N . GLU A 1 90 ? -8.297 -28.312 -10.805 1 97.62 90 GLU A N 1
ATOM 693 C CA . GLU A 1 90 ? -8.102 -28.922 -9.492 1 97.62 90 GLU A CA 1
ATOM 694 C C . GLU A 1 90 ? -6.785 -28.453 -8.867 1 97.62 90 GLU A C 1
ATOM 696 O O . GLU A 1 90 ? -5.715 -28.641 -9.445 1 97.62 90 GLU A O 1
ATOM 701 N N . VAL A 1 91 ? -6.898 -27.891 -7.707 1 97.06 91 VAL A N 1
ATOM 702 C CA . VAL A 1 91 ? -5.723 -27.328 -7.062 1 97.06 91 VAL A CA 1
ATOM 703 C C . VAL A 1 91 ? -5.078 -28.359 -6.148 1 97.06 91 VAL A C 1
ATOM 705 O O . VAL A 1 91 ? -5.723 -28.875 -5.227 1 97.06 91 VAL A O 1
ATOM 708 N N . VAL A 1 92 ? -3.881 -28.672 -6.441 1 94.25 92 VAL A N 1
ATOM 709 C CA . VAL A 1 92 ? -3.033 -29.469 -5.566 1 94.25 92 VAL A CA 1
ATOM 710 C C . VAL A 1 92 ? -1.818 -28.656 -5.133 1 94.25 92 VAL A C 1
ATOM 712 O O . VAL A 1 92 ? -0.843 -28.531 -5.879 1 94.25 92 VAL A O 1
ATOM 715 N N . MET A 1 93 ? -1.754 -28.172 -3.916 1 92.56 93 MET A N 1
ATOM 716 C CA . MET A 1 93 ? -0.789 -27.188 -3.457 1 92.56 93 MET A CA 1
ATOM 717 C C . MET A 1 93 ? 0.617 -27.766 -3.408 1 92.56 93 MET A C 1
ATOM 719 O O . MET A 1 93 ? 1.602 -27.047 -3.592 1 92.56 93 MET A O 1
ATOM 723 N N . SER A 1 94 ? 0.664 -29.047 -3.221 1 87.81 94 SER A N 1
ATOM 724 C CA . SER A 1 94 ? 1.968 -29.672 -3.078 1 87.81 94 SER A CA 1
ATOM 725 C C . SER A 1 94 ? 2.551 -30.062 -4.434 1 87.81 94 SER A C 1
ATOM 727 O O . SER A 1 94 ? 3.646 -30.609 -4.512 1 87.81 94 SER A O 1
ATOM 729 N N . ASP A 1 95 ? 1.887 -29.797 -5.523 1 90.75 95 ASP A N 1
ATOM 730 C CA . ASP A 1 95 ? 2.35 -30.156 -6.859 1 90.75 95 ASP A CA 1
ATOM 731 C C . ASP A 1 95 ? 3.49 -29.25 -7.312 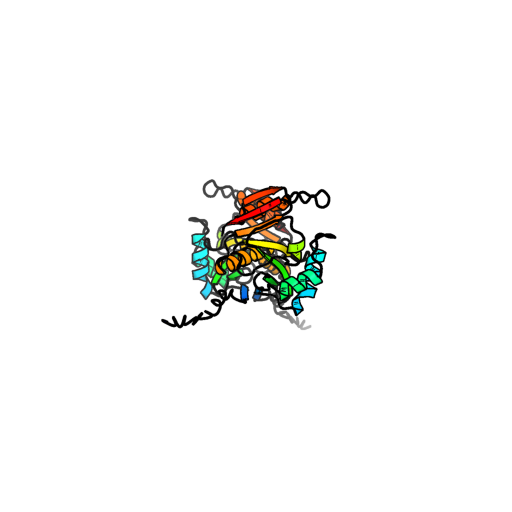1 90.75 95 ASP A C 1
ATOM 733 O O . ASP A 1 95 ? 3.254 -28.156 -7.844 1 90.75 95 ASP A O 1
ATOM 737 N N . GLU A 1 96 ? 4.652 -29.734 -7.215 1 91 96 GLU A N 1
ATOM 738 C CA . GLU A 1 96 ? 5.84 -28.953 -7.551 1 91 96 GLU A CA 1
ATOM 739 C C . GLU A 1 96 ? 5.914 -28.672 -9.047 1 91 96 GLU A C 1
ATOM 741 O O . GLU A 1 96 ? 6.461 -27.656 -9.469 1 91 96 GLU A O 1
ATOM 746 N N . ALA A 1 97 ? 5.348 -29.625 -9.836 1 95.12 97 ALA A N 1
ATOM 747 C CA . ALA A 1 97 ? 5.391 -29.453 -11.289 1 95.12 97 ALA A CA 1
ATOM 748 C C . ALA A 1 97 ? 4.621 -28.203 -11.711 1 95.12 97 ALA A C 1
ATOM 750 O O . ALA A 1 97 ? 4.961 -27.562 -12.711 1 95.12 97 ALA A O 1
ATOM 751 N N . PHE A 1 98 ? 3.65 -27.875 -10.922 1 96.81 98 PHE A N 1
ATOM 752 C CA . PHE A 1 98 ? 2.826 -26.719 -11.227 1 96.81 98 PHE A CA 1
ATOM 753 C C . PHE A 1 98 ? 3.652 -25.438 -11.172 1 96.81 98 PHE A C 1
ATOM 755 O O . PHE A 1 98 ? 3.314 -24.438 -11.82 1 96.81 98 PHE A O 1
ATOM 762 N N . LYS A 1 99 ? 4.754 -25.391 -10.445 1 94.88 99 LYS A N 1
ATOM 763 C CA . LYS A 1 99 ? 5.637 -24.234 -10.352 1 94.88 99 LYS A CA 1
ATOM 764 C C . LYS A 1 99 ? 6.281 -23.906 -11.695 1 94.88 99 LYS A C 1
ATOM 766 O O . LYS A 1 99 ? 6.82 -22.812 -11.891 1 94.88 99 LYS A O 1
ATOM 771 N N . GLU A 1 100 ? 6.25 -24.844 -12.562 1 96.69 100 GLU A N 1
ATOM 772 C CA . GLU A 1 100 ? 6.707 -24.641 -13.938 1 96.69 100 GLU A CA 1
ATOM 773 C C . GLU A 1 100 ? 5.531 -24.578 -14.906 1 96.69 100 GLU A C 1
ATOM 775 O O . GLU A 1 100 ? 5.707 -24.75 -16.109 1 96.69 100 GLU A O 1
ATOM 780 N N . LEU A 1 101 ? 4.293 -24.453 -14.398 1 98.19 101 LEU A N 1
ATOM 781 C CA . LEU A 1 101 ? 3.035 -24.266 -15.109 1 98.19 101 LEU A CA 1
ATOM 782 C C . LEU A 1 101 ? 2.596 -25.562 -15.789 1 98.19 101 LEU A C 1
ATOM 784 O O . LEU A 1 101 ? 1.804 -25.531 -16.734 1 98.19 101 LEU A O 1
ATOM 788 N N . VAL A 1 102 ? 3.199 -26.688 -15.32 1 97.88 102 VAL A N 1
ATOM 789 C CA . VAL A 1 102 ? 2.635 -27.969 -15.758 1 97.88 102 VAL A CA 1
ATOM 790 C C . VAL A 1 102 ? 1.218 -28.125 -15.211 1 97.88 102 VAL A C 1
ATOM 792 O O . VAL A 1 102 ? 0.995 -27.984 -14.008 1 97.88 102 VAL A O 1
ATOM 795 N N . GLY A 1 103 ? 0.251 -28.391 -16.078 1 97.5 103 GLY A N 1
ATOM 796 C CA . GLY A 1 103 ? -1.132 -28.516 -15.641 1 97.5 103 GLY A CA 1
ATOM 797 C C . GLY A 1 103 ? -1.886 -27.203 -15.633 1 97.5 103 GLY A C 1
ATOM 798 O O . GLY A 1 103 ? -3.088 -27.172 -15.367 1 97.5 103 GLY A O 1
ATOM 799 N N . HIS A 1 104 ? -1.215 -26.156 -15.953 1 98.38 104 HIS A N 1
ATOM 800 C CA . HIS A 1 104 ? -1.842 -24.844 -16.047 1 98.38 104 HIS A CA 1
ATOM 801 C C . HIS A 1 104 ? -2.852 -24.797 -17.203 1 98.38 104 HIS A C 1
ATOM 803 O O . HIS A 1 104 ? -2.59 -25.328 -18.281 1 98.38 104 HIS A O 1
ATOM 809 N N . ASP A 1 105 ? -3.959 -24.203 -16.969 1 98.5 105 ASP A N 1
ATOM 810 C CA . ASP A 1 105 ? -4.984 -23.875 -17.953 1 98.5 105 ASP A CA 1
ATOM 811 C C . ASP A 1 105 ? -5.562 -22.484 -17.703 1 98.5 105 ASP A C 1
ATOM 813 O O . ASP A 1 105 ? -6.266 -22.266 -16.719 1 98.5 105 ASP A O 1
ATOM 817 N N . PRO A 1 106 ? -5.266 -21.578 -18.609 1 96.94 106 PRO A N 1
ATOM 818 C CA . PRO A 1 106 ? -5.766 -20.203 -18.406 1 96.94 106 PRO A CA 1
ATOM 819 C C . PRO A 1 106 ? -7.285 -20.156 -18.281 1 96.94 106 PRO A C 1
ATOM 821 O O . PRO A 1 106 ? -7.828 -19.188 -17.734 1 96.94 106 PRO A O 1
ATOM 824 N N . ALA A 1 107 ? -7.965 -21.141 -18.703 1 97.5 107 ALA A N 1
ATOM 825 C CA . ALA A 1 107 ? -9.422 -21.156 -18.656 1 97.5 107 ALA A CA 1
ATOM 826 C C . ALA A 1 107 ? -9.914 -21.688 -17.312 1 97.5 107 ALA A C 1
ATOM 828 O O . ALA A 1 107 ? -11.094 -21.562 -16.984 1 97.5 107 ALA A O 1
ATOM 829 N N . ALA A 1 108 ? -9.047 -22.297 -16.578 1 98.56 108 ALA A N 1
ATOM 830 C CA . ALA A 1 108 ? -9.43 -22.828 -15.273 1 98.56 108 ALA A CA 1
ATOM 831 C C . ALA A 1 108 ? -9.828 -21.719 -14.312 1 98.56 108 ALA A C 1
ATOM 833 O O . ALA A 1 108 ? -9.312 -20.594 -14.398 1 98.56 108 ALA A O 1
ATOM 834 N N . ALA A 1 109 ? -10.664 -22.016 -13.312 1 98.44 109 ALA A N 1
ATOM 835 C CA . ALA A 1 109 ? -11.289 -21.016 -12.461 1 98.44 109 ALA A CA 1
ATOM 836 C C . ALA A 1 109 ? -10.438 -20.719 -11.234 1 98.44 109 ALA A C 1
ATOM 838 O O . ALA A 1 109 ? -10.641 -19.719 -10.555 1 98.44 109 ALA A O 1
ATOM 839 N N . ASN A 1 110 ? -9.531 -21.625 -10.898 1 98.88 110 ASN A N 1
ATOM 840 C CA . ASN A 1 110 ? -8.773 -21.5 -9.656 1 98.88 110 ASN A CA 1
ATOM 841 C C . ASN A 1 110 ? -7.355 -21 -9.906 1 98.88 110 ASN A C 1
ATOM 843 O O . ASN A 1 110 ? -6.602 -21.625 -10.672 1 98.88 110 ASN A O 1
ATOM 847 N N . VAL A 1 111 ? -7.031 -19.938 -9.312 1 98.81 111 VAL A N 1
ATOM 848 C CA . VAL A 1 111 ? -5.715 -19.328 -9.445 1 98.81 111 VAL A CA 1
ATOM 849 C C . VAL A 1 111 ? -4.812 -19.781 -8.297 1 98.81 111 VAL A C 1
ATOM 851 O O . VAL A 1 111 ? -5.242 -19.844 -7.145 1 98.81 111 VAL A O 1
ATOM 854 N N . VAL A 1 112 ? -3.613 -20.125 -8.602 1 98.81 112 VAL A N 1
ATOM 855 C CA . VAL A 1 112 ? -2.605 -20.453 -7.602 1 98.81 112 VAL A CA 1
ATOM 856 C C . VAL A 1 112 ? -1.45 -19.469 -7.672 1 98.81 112 VAL A C 1
ATOM 858 O O . VAL A 1 112 ? -0.69 -19.453 -8.641 1 98.81 112 VAL A O 1
ATOM 861 N N . ILE A 1 113 ? -1.341 -18.641 -6.648 1 98.62 113 ILE A N 1
ATOM 862 C CA . ILE A 1 113 ? -0.211 -17.719 -6.562 1 98.62 113 ILE A CA 1
ATOM 863 C C . ILE A 1 113 ? 1.052 -18.484 -6.18 1 98.62 113 ILE A C 1
ATOM 865 O O . ILE A 1 113 ? 1.054 -19.25 -5.211 1 98.62 113 ILE A O 1
ATOM 869 N N . MET A 1 114 ? 2.111 -18.219 -6.953 1 97.81 114 MET A N 1
ATOM 870 C CA . MET A 1 114 ? 3.375 -18.922 -6.719 1 97.81 114 MET A CA 1
ATOM 871 C C . MET A 1 114 ? 4.355 -18.031 -5.961 1 97.81 114 MET A C 1
ATOM 873 O O . MET A 1 114 ? 5.203 -18.531 -5.215 1 97.81 114 MET A O 1
ATOM 877 N N . SER A 1 115 ? 4.328 -16.719 -6.184 1 96.94 115 SER A N 1
ATOM 878 C CA . SER A 1 115 ? 5.137 -15.797 -5.395 1 96.94 115 SER A CA 1
ATOM 879 C C . SER A 1 115 ? 4.473 -14.422 -5.293 1 96.94 115 SER A C 1
ATOM 881 O O . SER A 1 115 ? 3.787 -13.992 -6.223 1 96.94 115 SER A O 1
ATOM 883 N N . VAL A 1 116 ? 4.582 -13.844 -4.203 1 97.94 116 VAL A N 1
ATOM 884 C CA . VAL A 1 116 ? 4.387 -12.43 -3.922 1 97.94 116 VAL A CA 1
ATOM 885 C C . VAL A 1 116 ? 5.672 -11.828 -3.355 1 97.94 116 VAL A C 1
ATOM 887 O O . VAL A 1 116 ? 6.066 -12.148 -2.23 1 97.94 116 VAL A O 1
ATOM 890 N N . VAL A 1 117 ? 6.254 -10.945 -4.191 1 98.12 117 VAL A N 1
ATOM 891 C CA . VAL A 1 117 ? 7.594 -10.562 -3.766 1 98.12 117 VAL A CA 1
ATOM 892 C C . VAL A 1 117 ? 7.789 -9.062 -3.979 1 98.12 117 VAL A C 1
ATOM 894 O O . VAL A 1 117 ? 7.332 -8.5 -4.977 1 98.12 117 VAL A O 1
ATOM 897 N N . VAL A 1 118 ? 8.414 -8.492 -3.029 1 98.19 118 VAL A N 1
ATOM 898 C CA . VAL A 1 118 ? 8.852 -7.102 -3.076 1 98.19 118 VAL A CA 1
ATOM 899 C C . VAL A 1 118 ? 10.367 -7.031 -2.869 1 98.19 118 VAL A C 1
ATOM 901 O O . VAL A 1 118 ? 10.914 -7.734 -2.014 1 98.19 118 VAL A O 1
ATOM 904 N N . ASP A 1 119 ? 11.016 -6.219 -3.689 1 98.38 119 ASP A N 1
ATOM 905 C CA . ASP A 1 119 ? 12.445 -5.973 -3.516 1 98.38 119 ASP A CA 1
ATOM 906 C C . ASP A 1 119 ? 12.766 -5.625 -2.064 1 98.38 119 ASP A C 1
ATOM 908 O O . ASP A 1 119 ? 12.156 -4.727 -1.483 1 98.38 119 ASP A O 1
ATOM 912 N N . PRO A 1 120 ? 13.758 -6.344 -1.487 1 97.31 120 PRO A N 1
ATOM 913 C CA . PRO A 1 120 ? 14.086 -6.094 -0.082 1 97.31 120 PRO A CA 1
ATOM 914 C C . PRO A 1 120 ? 14.352 -4.617 0.207 1 97.31 120 PRO A C 1
ATOM 916 O O . PRO A 1 120 ? 13.977 -4.117 1.271 1 97.31 120 PRO A O 1
ATOM 919 N N . ALA A 1 121 ? 14.922 -3.896 -0.655 1 96.44 121 ALA A N 1
ATOM 920 C CA . ALA A 1 121 ? 15.234 -2.48 -0.478 1 96.44 121 ALA A CA 1
ATOM 921 C C . ALA A 1 121 ? 13.961 -1.644 -0.409 1 96.44 121 ALA A C 1
ATOM 923 O O . ALA A 1 121 ? 14 -0.474 -0.02 1 96.44 121 ALA A O 1
ATOM 924 N N . HIS A 1 122 ? 12.805 -2.238 -0.75 1 96.56 122 HIS A N 1
ATOM 925 C CA . HIS A 1 122 ? 11.562 -1.48 -0.842 1 96.56 122 HIS A CA 1
ATOM 926 C C . HIS A 1 122 ? 10.492 -2.062 0.078 1 96.56 122 HIS A C 1
ATOM 928 O O . HIS A 1 122 ? 9.32 -1.709 -0.03 1 96.56 122 HIS A O 1
ATOM 934 N N . GLN A 1 123 ? 10.867 -2.934 0.929 1 95.12 123 GLN A N 1
ATOM 935 C CA . GLN A 1 123 ? 9.906 -3.562 1.824 1 95.12 123 GLN A CA 1
ATOM 936 C C . GLN A 1 123 ? 9.508 -2.621 2.959 1 95.12 123 GLN A C 1
ATOM 938 O O . GLN A 1 123 ? 10.195 -1.631 3.215 1 95.12 123 GLN A O 1
ATOM 943 N N . GLY A 1 124 ? 8.305 -2.883 3.504 1 92.38 124 GLY A N 1
ATOM 944 C CA . GLY A 1 124 ? 7.812 -2.08 4.613 1 92.38 124 GLY A CA 1
ATOM 945 C C . GLY A 1 124 ? 7.113 -0.812 4.164 1 92.38 124 GLY A C 1
ATOM 946 O O . GLY A 1 124 ? 6.715 0.009 4.996 1 92.38 124 GLY A O 1
ATOM 947 N N . LYS A 1 125 ? 6.875 -0.699 2.883 1 94.06 125 LYS A N 1
ATOM 948 C CA . LYS A 1 125 ? 6.332 0.54 2.328 1 94.06 125 LYS A CA 1
ATOM 949 C C . LYS A 1 125 ? 4.883 0.36 1.891 1 94.06 125 LYS A C 1
ATOM 951 O O . LYS A 1 125 ? 4.285 1.27 1.311 1 94.06 125 LYS A O 1
ATOM 956 N N . GLY A 1 126 ? 4.328 -0.812 2.068 1 94.81 126 GLY A N 1
ATOM 957 C CA . GLY A 1 126 ? 2.941 -1.069 1.723 1 94.81 126 GLY A CA 1
ATOM 958 C C . GLY A 1 126 ? 2.771 -1.662 0.336 1 94.81 126 GLY A C 1
ATOM 959 O O . GLY A 1 126 ? 1.646 -1.878 -0.119 1 94.81 126 GLY A O 1
ATOM 960 N N . TYR A 1 127 ? 3.826 -2.027 -0.343 1 97.06 127 TYR A N 1
ATOM 961 C CA . TYR A 1 127 ? 3.771 -2.432 -1.744 1 97.06 127 TYR A CA 1
ATOM 962 C C . TYR A 1 127 ? 3.135 -3.809 -1.891 1 97.06 127 TYR A C 1
ATOM 964 O O . TYR A 1 127 ? 2.43 -4.074 -2.867 1 97.06 127 TYR A O 1
ATOM 972 N N . ALA A 1 128 ? 3.34 -4.695 -0.905 1 96.69 128 ALA A N 1
ATOM 973 C CA . ALA A 1 128 ? 2.748 -6.027 -1.005 1 96.69 128 ALA A CA 1
ATOM 974 C C . ALA A 1 128 ? 1.225 -5.949 -1.022 1 96.69 128 ALA A C 1
ATOM 976 O O . ALA A 1 128 ? 0.573 -6.613 -1.833 1 96.69 128 ALA A O 1
ATOM 977 N N . LYS A 1 129 ? 0.731 -5.145 -0.195 1 95.56 129 LYS A N 1
ATOM 978 C CA . LYS A 1 129 ? -0.721 -5.043 -0.085 1 95.56 129 LYS A CA 1
ATOM 979 C C . LYS A 1 129 ? -1.324 -4.406 -1.335 1 95.56 129 LYS A C 1
ATOM 981 O O . LYS A 1 129 ? -2.357 -4.859 -1.831 1 95.56 129 LYS A O 1
ATOM 986 N N . VAL A 1 130 ? -0.701 -3.318 -1.862 1 97 130 VAL A N 1
ATOM 987 C CA . VAL A 1 130 ? -1.257 -2.701 -3.062 1 97 130 VAL A CA 1
ATOM 988 C C . VAL A 1 130 ? -1.117 -3.654 -4.246 1 97 130 VAL A C 1
ATOM 990 O O . VAL A 1 130 ? -1.988 -3.703 -5.117 1 97 130 VAL A O 1
ATOM 993 N N . LEU A 1 131 ? -0.07 -4.457 -4.281 1 97.69 131 LEU A N 1
ATOM 994 C CA . LEU A 1 131 ? 0.092 -5.504 -5.285 1 97.69 131 LEU A CA 1
ATOM 995 C C . LEU A 1 131 ? -1.039 -6.523 -5.195 1 97.69 131 LEU A C 1
ATOM 997 O O . LEU A 1 131 ? -1.686 -6.828 -6.199 1 97.69 131 LEU A O 1
ATOM 1001 N N . MET A 1 132 ? -1.279 -6.961 -4.02 1 97.94 132 MET A N 1
ATOM 1002 C CA . MET A 1 132 ? -2.289 -7.992 -3.795 1 97.94 132 MET A CA 1
ATOM 1003 C C . MET A 1 132 ? -3.676 -7.488 -4.176 1 97.94 132 MET A C 1
ATOM 1005 O O . MET A 1 132 ? -4.438 -8.195 -4.836 1 97.94 132 MET A O 1
ATOM 1009 N N . ASN A 1 133 ? -3.957 -6.316 -3.801 1 96.25 133 ASN A N 1
ATOM 1010 C CA . ASN A 1 133 ? -5.27 -5.766 -4.121 1 96.25 133 ASN A CA 1
ATOM 1011 C C . ASN A 1 133 ? -5.469 -5.629 -5.625 1 96.25 133 ASN A C 1
ATOM 1013 O O . ASN A 1 133 ? -6.531 -5.969 -6.152 1 96.25 133 ASN A O 1
ATOM 1017 N N . GLU A 1 134 ? -4.445 -5.098 -6.285 1 96.75 134 GLU A N 1
ATOM 1018 C CA . GLU A 1 134 ? -4.52 -4.996 -7.738 1 96.75 134 GLU A CA 1
ATOM 1019 C C . GLU A 1 134 ? -4.684 -6.371 -8.383 1 96.75 134 GLU A C 1
ATOM 1021 O O . GLU A 1 134 ? -5.504 -6.547 -9.281 1 96.75 134 GLU A O 1
ATOM 1026 N N . PHE A 1 135 ? -3.949 -7.328 -7.887 1 98 135 PHE A N 1
ATOM 1027 C CA . PHE A 1 135 ? -3.982 -8.68 -8.43 1 98 135 PHE A CA 1
ATOM 1028 C C . PHE A 1 135 ? -5.363 -9.305 -8.25 1 98 135 PHE A C 1
ATOM 1030 O O . PHE A 1 135 ? -5.926 -9.859 -9.195 1 98 135 PHE A O 1
ATOM 1037 N N . ILE A 1 136 ? -5.895 -9.18 -7.105 1 97.19 136 ILE A N 1
ATOM 1038 C CA . ILE A 1 136 ? -7.219 -9.711 -6.793 1 97.19 136 ILE A CA 1
ATOM 1039 C C . ILE A 1 136 ? -8.258 -9.086 -7.719 1 97.19 136 ILE A C 1
ATOM 1041 O O . ILE A 1 136 ? -9.109 -9.789 -8.273 1 97.19 136 ILE A O 1
ATOM 1045 N N . GLY A 1 137 ? -8.188 -7.809 -7.895 1 95.25 137 GLY A N 1
ATOM 1046 C CA . GLY A 1 137 ? -9.094 -7.141 -8.82 1 95.25 137 GLY A CA 1
ATOM 1047 C C . GLY A 1 137 ? -9 -7.668 -10.234 1 95.25 137 GLY A C 1
ATOM 1048 O O . GLY A 1 137 ? -10.023 -7.887 -10.891 1 95.25 137 GLY A O 1
ATOM 1049 N N . ARG A 1 138 ? -7.816 -7.91 -10.727 1 96.38 138 ARG A N 1
ATOM 1050 C CA . ARG A 1 138 ? -7.602 -8.414 -12.078 1 96.38 138 ARG A CA 1
ATOM 1051 C C . ARG A 1 138 ? -8.172 -9.82 -12.234 1 96.38 138 ARG A C 1
ATOM 1053 O O . ARG A 1 138 ? -8.797 -10.133 -13.25 1 96.38 138 ARG A O 1
ATOM 1060 N N . MET A 1 139 ? -7.895 -10.625 -11.227 1 97.56 139 MET A N 1
ATOM 1061 C CA . MET A 1 139 ? -8.398 -11.992 -11.297 1 97.56 139 MET A CA 1
ATOM 1062 C C . MET A 1 139 ? -9.922 -12.016 -11.25 1 97.56 139 MET A C 1
ATOM 1064 O O . MET A 1 139 ? -10.562 -12.797 -11.961 1 97.56 139 MET A O 1
ATOM 1068 N N . HIS A 1 140 ? -10.477 -11.203 -10.445 1 96.5 140 HIS A N 1
ATOM 1069 C CA . HIS A 1 140 ? -11.93 -11.078 -10.391 1 96.5 140 HIS A CA 1
ATOM 1070 C C . HIS A 1 140 ? -12.492 -10.648 -11.742 1 96.5 140 HIS A C 1
ATOM 1072 O O . HIS A 1 140 ? -13.453 -11.25 -12.234 1 96.5 140 HIS A O 1
ATOM 1078 N N . ALA A 1 141 ? -11.914 -9.68 -12.328 1 95.38 141 ALA A N 1
ATOM 1079 C CA . ALA A 1 141 ? -12.352 -9.164 -13.617 1 95.38 141 ALA A CA 1
ATOM 1080 C C . ALA A 1 141 ? -12.219 -10.227 -14.711 1 95.38 141 ALA A C 1
ATOM 1082 O O . ALA A 1 141 ? -12.992 -10.242 -15.672 1 95.38 141 ALA A O 1
ATOM 1083 N N . ALA A 1 142 ? -11.289 -11.18 -14.547 1 96.25 142 ALA A N 1
ATOM 1084 C CA . ALA A 1 142 ? -11.031 -12.234 -15.531 1 96.25 142 ALA A CA 1
ATOM 1085 C C . ALA A 1 142 ? -11.984 -13.406 -15.328 1 96.25 142 ALA A C 1
ATOM 1087 O O . ALA A 1 142 ? -11.891 -14.422 -16.016 1 96.25 142 ALA A O 1
ATOM 1088 N N . GLY A 1 143 ? -12.836 -13.281 -14.328 1 97.06 143 GLY A N 1
ATOM 1089 C CA . GLY A 1 143 ? -13.859 -14.297 -14.125 1 97.06 143 GLY A CA 1
ATOM 1090 C C . GLY A 1 143 ? -13.367 -15.477 -13.297 1 97.06 143 GLY A C 1
ATOM 1091 O O . GLY A 1 143 ? -14 -16.547 -13.297 1 97.06 143 GLY A O 1
ATOM 1092 N N . LYS A 1 144 ? -12.219 -15.328 -12.703 1 98.44 144 LYS A N 1
ATOM 1093 C CA . LYS A 1 144 ? -11.734 -16.375 -11.805 1 98.44 144 LYS A CA 1
ATOM 1094 C C . LYS A 1 144 ? -12.625 -16.5 -10.57 1 98.44 144 LYS A C 1
ATOM 1096 O O . LYS A 1 144 ? -13.391 -15.594 -10.258 1 98.44 144 LYS A O 1
ATOM 1101 N N . GLN A 1 145 ? -12.508 -17.688 -9.844 1 98.75 145 GLN A N 1
ATOM 1102 C CA . GLN A 1 145 ? -13.438 -17.953 -8.75 1 98.75 145 GLN A CA 1
ATOM 1103 C C . GLN A 1 145 ? -12.703 -18.016 -7.414 1 98.75 145 GLN A C 1
ATOM 1105 O O . GLN A 1 145 ? -13.273 -17.688 -6.371 1 98.75 145 GLN A O 1
ATOM 1110 N N . THR A 1 146 ? -11.445 -18.531 -7.418 1 98.81 146 THR A N 1
ATOM 1111 C CA . THR A 1 146 ? -10.68 -18.625 -6.18 1 98.81 146 THR A CA 1
ATOM 1112 C C . THR A 1 146 ? -9.219 -18.25 -6.418 1 98.81 146 THR A C 1
ATOM 1114 O O . THR A 1 146 ? -8.727 -18.344 -7.547 1 98.81 146 THR A O 1
ATOM 1117 N N . ILE A 1 147 ? -8.578 -17.812 -5.406 1 98.81 147 ILE A N 1
ATOM 1118 C CA . ILE A 1 147 ? -7.129 -17.625 -5.383 1 98.81 147 ILE A CA 1
ATOM 1119 C C . ILE A 1 147 ? -6.523 -18.391 -4.211 1 98.81 147 ILE A C 1
ATOM 1121 O O . ILE A 1 147 ? -6.938 -18.219 -3.064 1 98.81 147 ILE A O 1
ATOM 1125 N N . HIS A 1 148 ? -5.559 -19.219 -4.551 1 98.69 148 HIS A N 1
ATOM 1126 C CA . HIS A 1 148 ? -4.859 -20.047 -3.57 1 98.69 148 HIS A CA 1
ATOM 1127 C C . HIS A 1 148 ? -3.414 -19.594 -3.398 1 98.69 148 HIS A C 1
ATOM 1129 O O . HIS A 1 148 ? -2.764 -19.188 -4.371 1 98.69 148 HIS A O 1
ATOM 1135 N N . LEU A 1 149 ? -2.926 -19.672 -2.174 1 97.94 149 LEU A N 1
ATOM 1136 C CA . LEU A 1 149 ? -1.499 -19.484 -1.931 1 97.94 149 LEU A CA 1
ATOM 1137 C C . LEU A 1 149 ? -1.067 -20.188 -0.652 1 97.94 149 LEU A C 1
ATOM 1139 O O . LEU A 1 149 ? -1.907 -20.703 0.093 1 97.94 149 LEU A O 1
ATOM 1143 N N . MET A 1 150 ? 0.217 -20.266 -0.512 1 95.38 150 MET A N 1
ATOM 1144 C CA . MET A 1 150 ? 0.837 -20.703 0.738 1 95.38 150 MET A CA 1
ATOM 1145 C C . MET A 1 150 ? 1.67 -19.578 1.349 1 95.38 150 MET A C 1
ATOM 1147 O O . MET A 1 150 ? 2.346 -18.844 0.631 1 95.38 150 MET A O 1
ATOM 1151 N N . CYS A 1 151 ? 1.598 -19.547 2.65 1 94.62 151 CYS A N 1
ATOM 1152 C CA . CYS A 1 151 ? 2.395 -18.516 3.305 1 94.62 151 CYS A CA 1
ATOM 1153 C C . CYS A 1 151 ? 2.955 -19.016 4.633 1 94.62 151 CYS A C 1
ATOM 1155 O O . CYS A 1 151 ? 2.5 -20.031 5.156 1 94.62 151 CYS A O 1
ATOM 1157 N N . LYS A 1 152 ? 4.023 -18.297 5.031 1 91.31 152 LYS A N 1
ATOM 1158 C CA . LYS A 1 152 ? 4.59 -18.578 6.348 1 91.31 152 LYS A CA 1
ATOM 1159 C C . LYS A 1 152 ? 3.652 -18.109 7.457 1 91.31 152 LYS A C 1
ATOM 1161 O O . LYS A 1 152 ? 2.783 -17.266 7.23 1 91.31 152 LYS A O 1
ATOM 1166 N N . GLU A 1 153 ? 3.896 -18.609 8.688 1 93.12 153 GLU A N 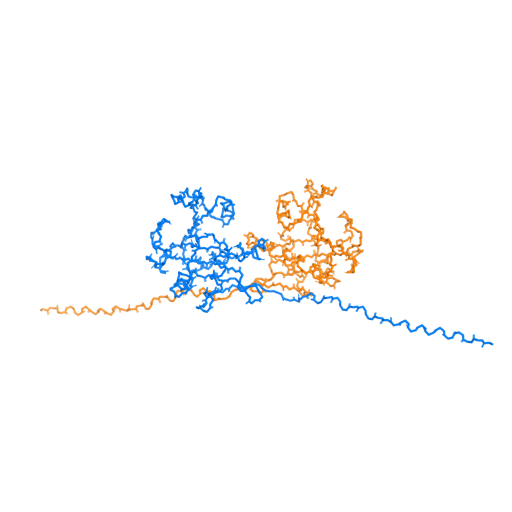1
ATOM 1167 C CA . GLU A 1 153 ? 3.027 -18.375 9.836 1 93.12 153 GLU A CA 1
ATOM 1168 C C . GLU A 1 153 ? 2.861 -16.875 10.094 1 93.12 153 GLU A C 1
ATOM 1170 O O . GLU A 1 153 ? 1.749 -16.406 10.336 1 93.12 153 GLU A O 1
ATOM 1175 N N . GLN A 1 154 ? 3.885 -16.188 10 1 91.62 154 GLN A N 1
ATOM 1176 C CA . GLN A 1 154 ? 3.877 -14.773 10.375 1 91.62 154 GLN A CA 1
ATOM 1177 C C . GLN A 1 154 ? 3.051 -13.953 9.391 1 91.62 154 GLN A C 1
ATOM 1179 O O . GLN A 1 154 ? 2.723 -12.789 9.656 1 91.62 154 GLN A O 1
ATOM 1184 N N . HIS A 1 155 ? 2.643 -14.523 8.234 1 93.25 155 HIS A N 1
ATOM 1185 C CA . HIS A 1 155 ? 1.911 -13.781 7.211 1 93.25 155 HIS A CA 1
ATOM 1186 C C . HIS A 1 155 ? 0.44 -14.18 7.188 1 93.25 155 HIS A C 1
ATOM 1188 O O . HIS A 1 155 ? -0.358 -13.586 6.461 1 93.25 155 HIS A O 1
ATOM 1194 N N . VAL A 1 156 ? 0.025 -15.125 7.992 1 95.12 156 VAL A N 1
ATOM 1195 C CA . VAL A 1 156 ? -1.342 -15.633 7.988 1 95.12 156 VAL A CA 1
ATOM 1196 C C . VAL A 1 156 ? -2.318 -14.5 8.289 1 95.12 156 VAL A C 1
ATOM 1198 O O . VAL A 1 156 ? -3.303 -14.312 7.57 1 95.12 156 VAL A O 1
ATOM 1201 N N . ALA A 1 157 ? -2.002 -13.719 9.273 1 91.81 157 ALA A N 1
ATOM 1202 C CA . ALA A 1 157 ? -2.891 -12.633 9.672 1 91.81 157 ALA A CA 1
ATOM 1203 C C . ALA A 1 157 ? -3.047 -11.609 8.555 1 91.81 157 ALA A C 1
ATOM 1205 O O . ALA A 1 157 ? -4.137 -11.07 8.344 1 91.81 157 ALA A O 1
ATOM 1206 N N . LEU A 1 158 ? -1.996 -11.336 7.855 1 89.94 158 LEU A N 1
ATOM 1207 C CA . LEU A 1 158 ? -2.027 -10.406 6.738 1 89.94 158 LEU A CA 1
ATOM 1208 C C . LEU A 1 158 ? -2.994 -10.875 5.656 1 89.94 158 LEU A C 1
ATOM 1210 O O . LEU A 1 158 ? -3.84 -10.109 5.195 1 89.94 158 LEU A O 1
ATOM 1214 N N . TYR A 1 159 ? -2.883 -12.086 5.301 1 96.31 159 TYR A N 1
ATOM 1215 C CA . TYR A 1 159 ? -3.721 -12.602 4.227 1 96.31 159 TYR A CA 1
ATOM 1216 C C . TYR A 1 159 ? -5.172 -12.727 4.676 1 96.31 159 TYR A C 1
ATOM 1218 O O . TYR A 1 159 ? -6.094 -12.539 3.879 1 96.31 159 TYR A O 1
ATOM 1226 N N . GLN A 1 160 ? -5.359 -12.992 5.965 1 95.88 160 GLN A N 1
ATOM 1227 C CA . GLN A 1 160 ? -6.723 -12.992 6.484 1 95.88 160 GLN A CA 1
ATOM 1228 C C . GLN A 1 160 ? -7.352 -11.602 6.371 1 95.88 160 GLN A C 1
ATOM 1230 O O . GLN A 1 160 ? -8.516 -11.477 5.996 1 95.88 160 GLN A O 1
ATOM 1235 N N . LYS A 1 161 ? -6.598 -10.625 6.633 1 90.5 161 LYS A N 1
ATOM 1236 C CA . LYS A 1 161 ? -7.086 -9.258 6.531 1 90.5 161 LYS A CA 1
ATOM 1237 C C . LYS A 1 161 ? -7.402 -8.891 5.086 1 90.5 161 LYS A C 1
ATOM 1239 O O . LYS A 1 161 ? -8.25 -8.039 4.824 1 90.5 161 LYS A O 1
ATOM 1244 N N . LEU A 1 162 ? -6.785 -9.578 4.188 1 93.69 162 LEU A N 1
ATOM 1245 C CA . LEU A 1 162 ? -7.016 -9.352 2.764 1 93.69 162 LEU A CA 1
ATOM 1246 C C . LEU A 1 162 ? -8.227 -10.141 2.273 1 93.69 162 LEU A C 1
ATOM 1248 O O . LEU A 1 162 ? -8.633 -10 1.12 1 93.69 162 LEU A O 1
ATOM 1252 N N . GLY A 1 163 ? -8.773 -11 3.09 1 95.56 163 GLY A N 1
ATOM 1253 C CA . GLY A 1 163 ? -9.984 -11.727 2.729 1 95.56 163 GLY A CA 1
ATOM 1254 C C . GLY A 1 163 ? -9.75 -13.203 2.496 1 95.56 163 GLY A C 1
ATOM 1255 O O . GLY A 1 163 ? -10.672 -13.93 2.123 1 95.56 163 GLY A O 1
ATOM 1256 N N . TYR A 1 164 ? -8.477 -13.656 2.775 1 98.25 164 TYR A N 1
ATOM 1257 C CA . TYR A 1 164 ? -8.195 -15.078 2.645 1 98.25 164 TYR A CA 1
ATOM 1258 C C . TYR A 1 164 ? -8.672 -15.844 3.873 1 98.25 164 TYR A C 1
ATOM 1260 O O . TYR A 1 164 ? -8.672 -15.312 4.984 1 98.25 164 TYR A O 1
ATOM 1268 N N . ARG A 1 165 ? -9.023 -17.047 3.623 1 98.19 165 ARG A N 1
ATOM 1269 C CA . ARG A 1 165 ? -9.336 -17.984 4.703 1 98.19 165 ARG A CA 1
ATOM 1270 C C . ARG A 1 165 ? -8.211 -19 4.891 1 98.19 165 ARG A C 1
ATOM 1272 O O . ARG A 1 165 ? -7.652 -19.5 3.912 1 98.19 165 ARG A O 1
ATOM 1279 N N . TYR A 1 166 ? -7.969 -19.344 6.117 1 97.31 166 TYR A N 1
ATOM 1280 C CA . TYR A 1 166 ? -7.023 -20.391 6.457 1 97.31 166 TYR A CA 1
ATOM 1281 C C . TYR A 1 166 ? -7.602 -21.766 6.129 1 97.31 166 TYR A C 1
ATOM 1283 O O . TYR A 1 166 ? -8.758 -22.047 6.449 1 97.31 166 TYR A O 1
ATOM 1291 N N . VAL A 1 167 ? -6.742 -22.578 5.535 1 96.38 167 VAL A N 1
ATOM 1292 C CA . VAL A 1 167 ? -7.215 -23.906 5.172 1 96.38 167 VAL A CA 1
ATOM 1293 C C . VAL A 1 167 ? -6.559 -24.953 6.07 1 96.38 167 VAL A C 1
ATOM 1295 O O . VAL A 1 167 ? -7.23 -25.609 6.875 1 96.38 167 VAL A O 1
ATOM 1298 N N . LYS A 1 168 ? -5.203 -25.094 5.957 1 93.31 168 LYS A N 1
ATOM 1299 C CA . LYS A 1 168 ? -4.449 -26.109 6.684 1 93.31 168 LYS A CA 1
ATOM 1300 C C . LYS A 1 168 ? -2.949 -25.844 6.605 1 93.31 168 LYS A C 1
ATOM 1302 O O . LYS A 1 168 ? -2.498 -25.047 5.777 1 93.31 168 LYS A O 1
ATOM 1307 N N . PRO A 1 169 ? -2.164 -26.531 7.562 1 91 169 PRO A N 1
ATOM 1308 C CA . PRO A 1 169 ? -0.72 -26.547 7.32 1 91 169 PRO A CA 1
ATOM 1309 C C . PRO A 1 169 ? -0.345 -27.328 6.062 1 91 169 PRO A C 1
ATOM 1311 O O . PRO A 1 169 ? -0.993 -28.328 5.734 1 91 169 PRO A O 1
ATOM 1314 N N . SER A 1 170 ? 0.622 -26.719 5.387 1 82.62 170 SER A N 1
ATOM 1315 C CA . SER A 1 170 ? 1.072 -27.453 4.207 1 82.62 170 SER A CA 1
ATOM 1316 C C . SER A 1 170 ? 1.958 -28.641 4.598 1 82.62 170 SER A C 1
ATOM 1318 O O . SER A 1 170 ? 2.762 -28.531 5.523 1 82.62 170 SER A O 1
ATOM 1320 N N . PRO A 1 171 ? 1.683 -29.766 4.023 1 73.06 171 PRO A N 1
ATOM 1321 C CA . PRO A 1 171 ? 2.543 -30.922 4.301 1 73.06 171 PRO A CA 1
ATOM 1322 C C . PRO A 1 171 ? 4 -30.672 3.914 1 73.06 171 PRO A C 1
ATOM 1324 O O . PRO A 1 171 ? 4.887 -31.422 4.348 1 73.06 171 PRO A O 1
ATOM 1327 N N . SER A 1 172 ? 4.215 -29.625 3.162 1 62.5 172 SER A N 1
ATOM 1328 C CA . SER A 1 172 ? 5.559 -29.406 2.633 1 62.5 172 SER A CA 1
ATOM 1329 C C . SER A 1 172 ? 6.488 -28.844 3.699 1 62.5 172 SER A C 1
ATOM 1331 O O . SER A 1 172 ? 6.227 -27.766 4.25 1 62.5 172 SER A O 1
ATOM 1333 N N . ASP A 1 173 ? 6.887 -29.719 4.555 1 55.41 173 ASP A N 1
ATOM 1334 C CA . ASP A 1 173 ? 7.852 -29.312 5.574 1 55.41 173 ASP A CA 1
ATOM 1335 C C . ASP A 1 173 ? 9.125 -28.766 4.938 1 55.41 173 ASP A C 1
ATOM 1337 O O . ASP A 1 173 ? 10.078 -29.516 4.695 1 55.41 173 ASP A O 1
ATOM 1341 N N . HIS A 1 174 ? 8.984 -27.906 4.027 1 51.94 174 HIS A N 1
ATOM 1342 C CA . HIS A 1 174 ? 10.305 -27.453 3.611 1 51.94 174 HIS A CA 1
ATOM 1343 C C . HIS A 1 174 ? 11.023 -26.734 4.75 1 51.94 174 HIS A C 1
ATOM 1345 O O . HIS A 1 174 ? 10.523 -25.75 5.285 1 51.94 174 HIS A O 1
ATOM 1351 N N . GLY A 1 175 ? 12.133 -27.359 5.133 1 53.62 175 GLY A N 1
ATOM 1352 C CA . GLY A 1 175 ? 13.195 -26.875 6.004 1 53.62 175 GLY A CA 1
ATOM 1353 C C . GLY A 1 175 ? 12.719 -26.609 7.418 1 53.62 175 GLY A C 1
ATOM 1354 O O . GLY A 1 175 ? 13.297 -25.766 8.117 1 53.62 175 GLY A O 1
ATOM 1355 N N . GLY A 1 176 ? 11.641 -27.297 7.801 1 58.75 176 GLY A N 1
ATOM 1356 C CA . GLY A 1 176 ? 11.234 -27.062 9.18 1 58.75 176 GLY A CA 1
ATOM 1357 C C . GLY A 1 176 ? 10.242 -25.922 9.32 1 58.75 176 GLY A C 1
ATOM 1358 O O . GLY A 1 176 ? 9.688 -25.719 10.406 1 58.75 176 GLY A O 1
ATOM 1359 N N . MET A 1 177 ? 10.203 -25.203 8.242 1 63.38 177 MET A N 1
ATOM 1360 C CA . MET A 1 177 ? 9.289 -24.062 8.32 1 63.38 177 MET A CA 1
ATOM 1361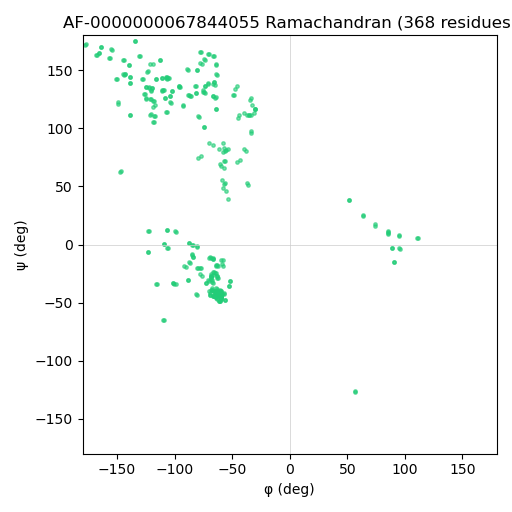 C C . MET A 1 177 ? 7.871 -24.484 7.945 1 63.38 177 MET A C 1
ATOM 1363 O O . MET A 1 177 ? 7.676 -25.266 7.012 1 63.38 177 MET A O 1
ATOM 1367 N N . ALA A 1 178 ? 6.996 -24.172 8.773 1 80.44 178 ALA A N 1
ATOM 1368 C CA . ALA A 1 178 ? 5.59 -24.5 8.578 1 80.44 178 ALA A CA 1
ATOM 1369 C C . ALA A 1 178 ? 4.922 -23.547 7.602 1 80.44 178 ALA A C 1
ATOM 1371 O O . ALA A 1 178 ? 5.016 -22.328 7.762 1 80.44 178 ALA A O 1
ATOM 1372 N N . TRP A 1 179 ? 4.578 -24 6.402 1 89.12 179 TRP A N 1
ATOM 1373 C CA . TRP A 1 179 ? 3.758 -23.25 5.453 1 89.12 179 TRP A CA 1
ATOM 1374 C C . TRP A 1 179 ? 2.275 -23.531 5.684 1 89.12 179 TRP A C 1
ATOM 1376 O O . TRP A 1 179 ? 1.903 -24.594 6.172 1 89.12 179 TRP A O 1
ATOM 1386 N N . HIS A 1 180 ? 1.475 -22.531 5.367 1 95.06 180 HIS A N 1
ATOM 1387 C CA . HIS A 1 180 ? 0.032 -22.594 5.566 1 95.06 180 HIS A CA 1
ATOM 1388 C C . HIS A 1 180 ? -0.718 -22.297 4.273 1 95.06 180 HIS A C 1
ATOM 1390 O O . HIS A 1 180 ? -0.438 -21.297 3.607 1 95.06 180 HIS A O 1
ATOM 1396 N N . GLU A 1 181 ? -1.611 -23.156 3.98 1 96.44 181 GLU A N 1
ATOM 1397 C CA . GLU A 1 181 ? -2.434 -22.953 2.789 1 96.44 181 GLU A CA 1
ATOM 1398 C C . GLU A 1 181 ? -3.576 -21.984 3.061 1 96.44 181 GLU A C 1
ATOM 1400 O O . GLU A 1 181 ? -4.285 -22.109 4.062 1 96.44 181 GLU A O 1
ATOM 1405 N N . MET A 1 182 ? -3.695 -21 2.168 1 98.12 182 MET A N 1
ATOM 1406 C CA . MET A 1 182 ? -4.754 -20 2.23 1 98.12 182 MET A CA 1
ATOM 1407 C C . MET A 1 182 ? -5.57 -19.984 0.942 1 98.12 182 MET A C 1
ATOM 1409 O O . MET A 1 182 ? -5.039 -20.281 -0.134 1 98.12 182 MET A O 1
ATOM 1413 N N . VAL A 1 183 ? -6.887 -19.641 1.074 1 98.62 183 VAL A N 1
ATOM 1414 C CA . VAL A 1 183 ? -7.727 -19.547 -0.117 1 98.62 183 VAL A CA 1
ATOM 1415 C C . VAL A 1 183 ? -8.648 -18.328 -0.005 1 98.62 183 VAL A C 1
ATOM 1417 O O . VAL A 1 183 ? -9.102 -17.984 1.09 1 98.62 183 VAL A O 1
ATOM 1420 N N . MET A 1 184 ? -8.891 -17.703 -1.094 1 98.62 184 MET A N 1
ATOM 1421 C CA . MET A 1 184 ? -9.875 -16.625 -1.214 1 98.62 184 MET A CA 1
ATOM 1422 C C . MET A 1 184 ? -10.945 -16.984 -2.238 1 98.62 184 MET A C 1
ATOM 1424 O O . MET A 1 184 ? -10.633 -17.438 -3.338 1 98.62 184 MET A O 1
ATOM 1428 N N . ASP A 1 185 ? -12.203 -16.797 -1.849 1 98.25 185 ASP A N 1
ATOM 1429 C CA . ASP A 1 185 ? -13.297 -16.812 -2.812 1 98.25 185 ASP A CA 1
ATOM 1430 C C . ASP A 1 185 ? -13.531 -15.438 -3.422 1 98.25 185 ASP A C 1
ATOM 1432 O O . ASP A 1 185 ? -13.648 -14.445 -2.699 1 98.25 185 ASP A O 1
ATOM 1436 N N . LEU A 1 186 ? -13.57 -15.406 -4.695 1 96.44 186 LEU A N 1
ATOM 1437 C CA . LEU A 1 186 ? -13.758 -14.133 -5.379 1 96.44 186 LEU A CA 1
ATOM 1438 C C . LEU A 1 186 ? -15.242 -13.844 -5.594 1 96.44 186 LEU A C 1
ATOM 1440 O O . LEU A 1 186 ? -16.031 -14.766 -5.816 1 96.44 186 LEU A O 1
ATOM 1444 N N . MET B 1 1 ? -32.5 -44.219 -49.312 1 24.89 1 MET B N 1
ATOM 1445 C CA . MET B 1 1 ? -31.297 -44.094 -48.5 1 24.89 1 MET B CA 1
ATOM 1446 C C . MET B 1 1 ? -30.984 -42.656 -48.219 1 24.89 1 MET B C 1
ATOM 1448 O O . MET B 1 1 ? -30.688 -41.875 -49.156 1 24.89 1 MET B O 1
ATOM 1452 N N . MET B 1 2 ? -31.641 -42.062 -47.219 1 26.86 2 MET B N 1
ATOM 1453 C CA . MET B 1 2 ? -31.766 -40.656 -46.812 1 26.86 2 MET B CA 1
ATOM 1454 C C . MET B 1 2 ? -30.438 -40.156 -46.25 1 26.86 2 MET B C 1
ATOM 1456 O O . MET B 1 2 ? -29.938 -40.688 -45.25 1 26.86 2 MET B O 1
ATOM 1460 N N . GLU B 1 3 ? -29.547 -39.656 -47.094 1 26.09 3 GLU B N 1
ATOM 1461 C CA . GLU B 1 3 ? -28.25 -39.062 -46.781 1 26.09 3 GLU B CA 1
ATOM 1462 C C . GLU B 1 3 ? -28.406 -37.844 -45.906 1 26.09 3 GLU B C 1
ATOM 1464 O O . GLU B 1 3 ? -29.078 -36.875 -46.281 1 26.09 3 GLU B O 1
ATOM 1469 N N . CYS B 1 4 ? -28.547 -37.969 -44.625 1 22.45 4 CYS B N 1
ATOM 1470 C CA . CYS B 1 4 ? -28.547 -36.906 -43.625 1 22.45 4 CYS B CA 1
ATOM 1471 C C . CYS B 1 4 ? -27.25 -36.094 -43.656 1 22.45 4 CYS B C 1
ATOM 1473 O O . CYS B 1 4 ? -26.188 -36.656 -43.406 1 22.45 4 CYS B O 1
ATOM 1475 N N . LYS B 1 5 ? -27.125 -35.125 -44.625 1 32.16 5 LYS B N 1
ATOM 1476 C CA . LYS B 1 5 ? -26.016 -34.188 -44.625 1 32.16 5 LYS B CA 1
ATOM 1477 C C . LYS B 1 5 ? -25.922 -33.438 -43.312 1 32.16 5 LYS B C 1
ATOM 1479 O O . LYS B 1 5 ? -26.828 -32.688 -42.938 1 32.16 5 LYS B O 1
ATOM 1484 N N . VAL B 1 6 ? -25.297 -34.125 -42.281 1 28.52 6 VAL B N 1
ATOM 1485 C CA . VAL B 1 6 ? -24.938 -33.438 -41.031 1 28.52 6 VAL B CA 1
ATOM 1486 C C . VAL B 1 6 ? -24.094 -32.188 -41.344 1 28.52 6 VAL B C 1
ATOM 1488 O O . VAL B 1 6 ? -23.031 -32.281 -41.969 1 28.52 6 VAL B O 1
ATOM 1491 N N . ASP B 1 7 ? -24.656 -31.109 -41.688 1 30.81 7 ASP B N 1
ATOM 1492 C CA . ASP B 1 7 ? -23.969 -29.828 -41.812 1 30.81 7 ASP B CA 1
ATOM 1493 C C . ASP B 1 7 ? -23.266 -29.438 -40.531 1 30.81 7 ASP B C 1
ATOM 1495 O O . ASP B 1 7 ? -23.922 -29.141 -39.531 1 30.81 7 ASP B O 1
ATOM 1499 N N . ALA B 1 8 ? -22.172 -30.078 -40.156 1 34.34 8 ALA B N 1
ATOM 1500 C CA . ALA B 1 8 ? -21.25 -29.75 -39.094 1 34.34 8 ALA B CA 1
ATOM 1501 C C . ALA B 1 8 ? -20.734 -28.312 -39.219 1 34.34 8 ALA B C 1
ATOM 1503 O O . ALA B 1 8 ? -19.688 -28.062 -39.812 1 34.34 8 ALA B O 1
ATOM 1504 N N . HIS B 1 9 ? -21.578 -27.359 -39.594 1 36.16 9 HIS B N 1
ATOM 1505 C CA . HIS B 1 9 ? -21.016 -26.016 -39.438 1 36.16 9 HIS B CA 1
ATOM 1506 C C . HIS B 1 9 ? -20.625 -25.781 -37.969 1 36.16 9 HIS B C 1
ATOM 1508 O O . HIS B 1 9 ? -21.469 -25.422 -37.156 1 36.16 9 HIS B O 1
ATOM 1514 N N . LEU B 1 10 ? -19.797 -26.625 -37.344 1 34.97 10 LEU B N 1
ATOM 1515 C CA . LEU B 1 10 ? -19.156 -26.25 -36.094 1 34.97 10 LEU B CA 1
ATOM 1516 C C . LEU B 1 10 ? -18.641 -24.812 -36.188 1 34.97 10 LEU B C 1
ATOM 1518 O O . LEU B 1 10 ? -17.719 -24.531 -36.938 1 34.97 10 LEU B O 1
ATOM 1522 N N . SER B 1 11 ? -19.5 -23.859 -36.156 1 33.69 11 SER B N 1
ATOM 1523 C CA . SER B 1 11 ? -19.047 -22.484 -35.906 1 33.69 11 SER B CA 1
ATOM 1524 C C . SER B 1 11 ? -17.953 -22.469 -34.844 1 33.69 11 SER B C 1
ATOM 1526 O O . SER B 1 11 ? -18.172 -22.922 -33.719 1 33.69 11 SER B O 1
ATOM 1528 N N . TRP B 1 12 ? -16.719 -22.719 -35.156 1 30.55 12 TRP B N 1
ATOM 1529 C CA . TRP B 1 12 ? -15.555 -22.359 -34.344 1 30.55 12 TRP B CA 1
ATOM 1530 C C . TRP B 1 12 ? -15.75 -21.016 -33.656 1 30.55 12 TRP B C 1
ATOM 1532 O O . TRP B 1 12 ? -15.586 -19.969 -34.281 1 30.55 12 TRP B O 1
ATOM 1542 N N . ARG B 1 13 ? -16.844 -20.828 -32.969 1 37.28 13 ARG B N 1
ATOM 1543 C CA . ARG B 1 13 ? -16.891 -19.641 -32.125 1 37.28 13 ARG B CA 1
ATOM 1544 C C . ARG B 1 13 ? -15.516 -19.312 -31.562 1 37.28 13 ARG B C 1
ATOM 1546 O O . ARG B 1 13 ? -14.906 -20.156 -30.891 1 37.28 13 ARG B O 1
ATOM 1553 N N . LEU B 1 14 ? -14.75 -18.438 -32.156 1 38.16 14 LEU B N 1
ATOM 1554 C CA . LEU B 1 14 ? -13.547 -17.812 -31.594 1 38.16 14 LEU B CA 1
ATOM 1555 C C . LEU B 1 14 ? -13.641 -17.672 -30.078 1 38.16 14 LEU B C 1
ATOM 1557 O O . LEU B 1 14 ? -14.711 -17.375 -29.547 1 38.16 14 LEU B O 1
ATOM 1561 N N . PRO B 1 15 ? -12.789 -18.328 -29.344 1 41.12 15 PRO B N 1
ATOM 1562 C CA . PRO B 1 15 ? -12.82 -18.125 -27.891 1 41.12 15 PRO B CA 1
ATOM 1563 C C . PRO B 1 15 ? -13.117 -16.672 -27.516 1 41.12 15 PRO B C 1
ATOM 1565 O O . PRO B 1 15 ? -12.766 -15.75 -28.25 1 41.12 15 PRO B O 1
ATOM 1568 N N . LEU B 1 16 ? -14.211 -16.312 -26.953 1 45.72 16 LEU B N 1
ATOM 1569 C CA . LEU B 1 16 ? -14.461 -14.984 -26.406 1 45.72 16 LEU B CA 1
ATOM 1570 C C . LEU B 1 16 ? -13.164 -14.352 -25.906 1 45.72 16 LEU B C 1
ATOM 1572 O O . LEU B 1 16 ? -12.32 -15.039 -25.328 1 45.72 16 LEU B O 1
ATOM 1576 N N . PRO B 1 17 ? -12.719 -13.242 -26.5 1 45.41 17 PRO B N 1
ATOM 1577 C CA . PRO B 1 17 ? -11.508 -12.602 -25.984 1 45.41 17 PRO B CA 1
ATOM 1578 C C . PRO B 1 17 ? -11.484 -12.492 -24.469 1 45.41 17 PRO B C 1
ATOM 1580 O O . PRO B 1 17 ? -12.539 -12.352 -23.844 1 45.41 17 PRO B O 1
ATOM 1583 N N . LEU B 1 18 ? -10.664 -13.242 -23.797 1 50.09 18 LEU B N 1
ATOM 1584 C CA . LEU B 1 18 ? -10.438 -13.078 -22.359 1 50.09 18 LEU B CA 1
ATOM 1585 C C . LEU B 1 18 ? -10.602 -11.617 -21.953 1 50.09 18 LEU B C 1
ATOM 1587 O O . LEU B 1 18 ? -10.234 -10.711 -22.703 1 50.09 18 LEU B O 1
ATOM 1591 N N . PRO B 1 19 ? -11.609 -11.305 -21.172 1 51.84 19 PRO B N 1
ATOM 1592 C CA . PRO B 1 19 ? -11.719 -9.898 -20.766 1 51.84 19 PRO B CA 1
ATOM 1593 C C . PRO B 1 19 ? -10.359 -9.227 -20.594 1 51.84 19 PRO B C 1
ATOM 1595 O O . PRO B 1 19 ? -9.398 -9.867 -20.172 1 51.84 19 PRO B O 1
ATOM 1598 N N . ARG B 1 20 ? -10.148 -8.07 -21.281 1 54.06 20 ARG B N 1
ATOM 1599 C CA . ARG B 1 20 ? -8.906 -7.305 -21.359 1 54.06 20 ARG B CA 1
ATOM 1600 C C . ARG B 1 20 ? -8.484 -6.832 -19.969 1 54.06 20 ARG B C 1
ATOM 1602 O O . ARG B 1 20 ? -9.125 -5.965 -19.375 1 54.06 20 ARG B O 1
ATOM 1609 N N . ILE B 1 21 ? -8.094 -7.645 -19.125 1 59.31 21 ILE B N 1
ATOM 1610 C CA . ILE B 1 21 ? -7.414 -7.098 -17.969 1 59.31 21 ILE B CA 1
ATOM 1611 C C . ILE B 1 21 ? -6.582 -5.883 -18.375 1 59.31 21 ILE B C 1
ATOM 1613 O O . ILE B 1 21 ? -5.773 -5.965 -19.312 1 59.31 21 ILE B O 1
ATOM 1617 N N . PRO B 1 22 ? -7.117 -4.68 -17.844 1 59.44 22 PRO B N 1
ATOM 1618 C CA . PRO B 1 22 ? -6.309 -3.547 -18.297 1 59.44 22 PRO B CA 1
ATOM 1619 C C . PRO B 1 22 ? -4.809 -3.791 -18.156 1 59.44 22 PRO B C 1
ATOM 1621 O O . PRO B 1 22 ? -4.363 -4.301 -17.109 1 59.44 22 PRO B O 1
ATOM 1624 N N . ALA B 1 23 ? -4.125 -3.43 -19.156 1 66.19 23 ALA B N 1
ATOM 1625 C CA . ALA B 1 23 ? -2.686 -3.668 -19.266 1 66.19 23 ALA B CA 1
ATOM 1626 C C . ALA B 1 23 ? -1.919 -2.826 -18.25 1 66.19 23 ALA B C 1
ATOM 1628 O O . ALA B 1 23 ? -0.89 -3.26 -17.719 1 66.19 23 ALA B O 1
ATOM 1629 N N . MET B 1 24 ? -2.689 -1.601 -17.859 1 80.12 24 MET B N 1
ATOM 1630 C CA . MET B 1 24 ? -1.896 -0.72 -17.016 1 80.12 24 MET B CA 1
ATOM 1631 C C . MET B 1 24 ? -2.791 0.055 -16.047 1 80.12 24 MET B C 1
ATOM 1633 O O . MET B 1 24 ? -3.855 0.54 -16.438 1 80.12 24 MET B O 1
ATOM 1637 N N . SER B 1 25 ? -2.615 -0.012 -14.75 1 91.56 25 SER B N 1
ATOM 1638 C CA . SER B 1 25 ? -3.182 0.859 -13.727 1 91.56 25 SER B CA 1
ATOM 1639 C C . SER B 1 25 ? -2.088 1.537 -12.906 1 91.56 25 SER B C 1
ATOM 1641 O O . SER B 1 25 ? -0.924 1.134 -12.961 1 91.56 25 SER B O 1
ATOM 1643 N N . ALA B 1 26 ? -2.471 2.699 -12.328 1 93.69 26 ALA B N 1
ATOM 1644 C CA . ALA B 1 26 ? -1.401 3.451 -11.672 1 93.69 26 ALA B CA 1
ATOM 1645 C C . ALA B 1 26 ? -1.912 4.156 -10.422 1 93.69 26 ALA B C 1
ATOM 1647 O O . ALA B 1 26 ? -3.096 4.492 -10.328 1 93.69 26 ALA B O 1
ATOM 1648 N N . LEU B 1 27 ? -1.092 4.27 -9.453 1 96.88 27 LEU B N 1
ATOM 1649 C CA . LEU B 1 27 ? -1.198 5.195 -8.336 1 96.88 27 LEU B CA 1
ATOM 1650 C C . LEU B 1 27 ? -0.237 6.367 -8.5 1 96.88 27 LEU B C 1
ATOM 1652 O O . LEU B 1 27 ? 0.949 6.168 -8.773 1 96.88 27 LEU B O 1
ATOM 1656 N N . GLN B 1 28 ? -0.806 7.57 -8.383 1 96.94 28 GLN B N 1
ATOM 1657 C CA . GLN B 1 28 ? 0.015 8.766 -8.539 1 96.94 28 GLN B CA 1
ATOM 1658 C C . GLN B 1 28 ? -0.006 9.617 -7.27 1 96.94 28 GLN B C 1
ATOM 1660 O O . GLN B 1 28 ? -1.063 9.812 -6.664 1 96.94 28 GLN B O 1
ATOM 1665 N N . PHE B 1 29 ? 1.18 10.062 -6.875 1 97.94 29 PHE B N 1
ATOM 1666 C CA . PHE B 1 29 ? 1.329 11.016 -5.781 1 97.94 29 PHE B CA 1
ATOM 1667 C C . PHE B 1 29 ? 1.589 12.422 -6.312 1 97.94 29 PHE B C 1
ATOM 1669 O O . PHE B 1 29 ? 2.492 12.625 -7.125 1 97.94 29 PHE B O 1
ATOM 1676 N N . ARG B 1 30 ? 0.82 13.352 -5.75 1 97.38 30 ARG B N 1
ATOM 1677 C CA . ARG B 1 30 ? 1.103 14.711 -6.215 1 97.38 30 ARG B CA 1
ATOM 1678 C C . ARG B 1 30 ? 0.664 15.742 -5.184 1 97.38 30 ARG B C 1
ATOM 1680 O O . ARG B 1 30 ? -0.132 15.438 -4.293 1 97.38 30 ARG B O 1
ATOM 1687 N N . THR B 1 31 ? 1.212 16.953 -5.297 1 97.62 31 THR B N 1
ATOM 1688 C CA . THR B 1 31 ? 0.76 18.109 -4.543 1 97.62 31 THR B CA 1
ATOM 1689 C C . THR B 1 31 ? -0.605 18.578 -5.039 1 97.62 31 THR B C 1
ATOM 1691 O O . THR B 1 31 ? -0.854 18.625 -6.246 1 97.62 31 THR B O 1
ATOM 1694 N N . PRO B 1 32 ? -1.445 18.922 -4.102 1 98.06 32 PRO B N 1
ATOM 1695 C CA . PRO B 1 32 ? -2.771 19.359 -4.547 1 98.06 32 PRO B CA 1
ATOM 1696 C C . PRO B 1 32 ? -2.758 20.75 -5.176 1 98.06 32 PRO B C 1
ATOM 1698 O O . PRO B 1 32 ? -1.816 21.516 -4.965 1 98.06 32 PRO B O 1
ATOM 1701 N N . VAL B 1 33 ? -3.789 21 -5.965 1 97.25 33 VAL B N 1
ATOM 1702 C CA . VAL B 1 33 ? -4.141 22.328 -6.441 1 97.25 33 VAL B CA 1
ATOM 1703 C C . VAL B 1 33 ? -5.477 22.766 -5.832 1 97.25 33 VAL B C 1
ATOM 1705 O O . VAL B 1 33 ? -6.238 21.922 -5.34 1 97.25 33 VAL B O 1
ATOM 1708 N N . PRO B 1 34 ? -5.695 24.016 -5.824 1 98.19 34 PRO B N 1
ATOM 1709 C CA . PRO B 1 34 ? -6.902 24.516 -5.16 1 98.19 34 PRO B CA 1
ATOM 1710 C C . PRO B 1 34 ? -8.172 23.812 -5.645 1 98.19 34 PRO B C 1
ATOM 1712 O O . PRO B 1 34 ? -9.102 23.609 -4.863 1 98.19 34 PRO B O 1
ATOM 1715 N N . ALA B 1 35 ? -8.234 23.391 -6.844 1 98.31 35 ALA B N 1
ATOM 1716 C CA . ALA B 1 35 ? -9.414 22.75 -7.418 1 98.31 35 ALA B CA 1
ATOM 1717 C C . ALA B 1 35 ? -9.648 21.375 -6.781 1 98.31 35 ALA B C 1
ATOM 1719 O O . ALA B 1 35 ? -10.727 20.797 -6.93 1 98.31 35 ALA B O 1
ATOM 1720 N N . ASP B 1 36 ? -8.711 20.859 -6.039 1 98.62 36 ASP B N 1
ATOM 1721 C CA . ASP B 1 36 ? -8.812 19.547 -5.418 1 98.62 36 ASP B CA 1
ATOM 1722 C C . ASP B 1 36 ? -9.562 19.625 -4.09 1 98.62 36 ASP B C 1
ATOM 1724 O O . ASP B 1 36 ? -9.938 18.609 -3.52 1 98.62 36 ASP B O 1
ATOM 1728 N N . ALA B 1 37 ? -9.805 20.828 -3.604 1 98.81 37 ALA B N 1
ATOM 1729 C CA . ALA B 1 37 ? -10.25 21.031 -2.229 1 98.81 37 ALA B CA 1
ATOM 1730 C C . ALA B 1 37 ? -11.578 20.344 -1.974 1 98.81 37 ALA B C 1
ATOM 1732 O O . ALA B 1 37 ? -11.758 19.688 -0.944 1 98.81 37 ALA B O 1
ATOM 1733 N N . GLU B 1 38 ? -12.508 20.422 -2.869 1 98.75 38 GLU B N 1
ATOM 1734 C CA . GLU B 1 38 ? -13.828 19.859 -2.654 1 98.75 38 GLU B CA 1
ATOM 1735 C C . GLU B 1 38 ? -13.766 18.328 -2.562 1 98.75 38 GLU B C 1
ATOM 1737 O O . GLU B 1 38 ? -14.438 17.734 -1.72 1 98.75 38 GLU B O 1
ATOM 1742 N N . ARG B 1 39 ? -13.023 17.75 -3.439 1 98.75 39 ARG B N 1
ATOM 1743 C CA . ARG B 1 39 ? -12.875 16.297 -3.4 1 98.75 39 ARG B CA 1
ATOM 1744 C C . ARG B 1 39 ? -12.18 15.852 -2.121 1 98.75 39 ARG B C 1
ATOM 1746 O O . ARG B 1 39 ? -12.586 14.867 -1.494 1 98.75 39 ARG B O 1
ATOM 1753 N N . CYS B 1 40 ? -11.156 16.562 -1.726 1 98.75 40 CYS B N 1
ATOM 1754 C CA . CYS B 1 40 ? -10.469 16.25 -0.474 1 98.75 40 CYS B CA 1
ATOM 1755 C C . CYS B 1 40 ? -11.422 16.375 0.711 1 98.75 40 CYS B C 1
ATOM 1757 O O . CYS B 1 40 ? -11.406 15.547 1.616 1 98.75 40 CYS B O 1
ATOM 1759 N N . TYR B 1 41 ? -12.273 17.422 0.629 1 98.62 41 TYR B N 1
ATOM 1760 C CA . TYR B 1 41 ? -13.242 17.625 1.697 1 98.62 41 TYR B CA 1
ATOM 1761 C C . TYR B 1 41 ? -14.242 16.469 1.756 1 98.62 41 TYR B C 1
ATOM 1763 O O . TYR B 1 41 ? -14.562 15.977 2.838 1 98.62 41 TYR B O 1
ATOM 1771 N N . ALA B 1 42 ? -14.68 16.031 0.643 1 98.31 42 ALA B N 1
ATOM 1772 C CA . ALA B 1 42 ? -15.625 14.914 0.586 1 98.31 42 ALA B CA 1
ATOM 1773 C C . ALA B 1 42 ? -15.023 13.656 1.215 1 98.31 42 ALA B C 1
ATOM 1775 O O . ALA B 1 42 ? -15.719 12.93 1.929 1 98.31 42 ALA B O 1
ATOM 1776 N N . ILE B 1 43 ? -13.773 13.422 0.939 1 98.5 43 ILE B N 1
ATOM 1777 C CA . ILE B 1 43 ? -13.094 12.266 1.528 1 98.5 43 ILE B CA 1
ATOM 1778 C C . ILE B 1 43 ? -12.969 12.461 3.039 1 98.5 43 ILE B C 1
ATOM 1780 O O . ILE B 1 43 ? -13.227 11.531 3.811 1 98.5 43 ILE B O 1
ATOM 1784 N N . GLU B 1 44 ? -12.586 13.656 3.475 1 97.94 44 GLU B N 1
ATOM 1785 C CA . GLU B 1 44 ? -12.383 14.008 4.875 1 97.94 44 GLU B CA 1
ATOM 1786 C C . GLU B 1 44 ? -13.641 13.75 5.699 1 97.94 44 GLU B C 1
ATOM 1788 O O . GLU B 1 44 ? -13.586 13.055 6.723 1 97.94 44 GLU B O 1
ATOM 1793 N N . ILE B 1 45 ? -14.75 14.164 5.277 1 96.75 45 ILE B N 1
ATOM 1794 C CA . ILE B 1 45 ? -15.969 14.078 6.074 1 96.75 45 ILE B CA 1
ATOM 1795 C C . ILE B 1 45 ? -16.547 12.664 5.988 1 96.75 45 ILE B C 1
ATOM 1797 O O . ILE B 1 45 ? -17.391 12.281 6.801 1 96.75 45 ILE B O 1
ATOM 1801 N N . GLY B 1 46 ? -16.188 11.914 5.012 1 95 46 GLY B N 1
ATOM 1802 C CA . GLY B 1 46 ? -16.578 10.523 4.941 1 95 46 GLY B CA 1
ATOM 1803 C C . GLY B 1 46 ? -15.781 9.625 5.871 1 95 46 GLY B C 1
ATOM 1804 O O . GLY B 1 46 ? -16.234 8.547 6.254 1 95 46 GLY B O 1
ATOM 1805 N N . ALA B 1 47 ? -14.578 10.047 6.168 1 92.69 47 ALA B N 1
ATOM 1806 C CA . ALA B 1 47 ? -13.641 9.211 6.914 1 92.69 47 ALA B CA 1
ATOM 1807 C C . ALA B 1 47 ? -13.617 9.586 8.391 1 92.69 47 ALA B C 1
ATOM 1809 O O . ALA B 1 47 ? -13.344 8.742 9.25 1 92.69 47 ALA B O 1
ATOM 1810 N N . TYR B 1 48 ? -13.781 10.82 8.711 1 90.31 48 TYR B N 1
ATOM 1811 C CA . TYR B 1 48 ? -13.797 11.32 10.078 1 90.31 48 TYR B CA 1
ATOM 1812 C C . TYR B 1 48 ? -15.211 11.703 10.5 1 90.31 48 TYR B C 1
ATOM 1814 O O . TYR B 1 48 ? -15.984 12.242 9.703 1 90.31 48 TYR B O 1
ATOM 1822 N N . GLU B 1 49 ? -15.43 11.453 11.695 1 84.12 49 GLU B N 1
ATOM 1823 C CA . GLU B 1 49 ? -16.781 11.688 12.195 1 84.12 49 GLU B CA 1
ATOM 1824 C C . GLU B 1 49 ? -16.891 13.055 12.859 1 84.12 49 GLU B C 1
ATOM 1826 O O . GLU B 1 49 ? -15.977 13.492 13.562 1 84.12 49 GLU B O 1
ATOM 1831 N N . GLY B 1 50 ? -17.953 13.664 12.523 1 83.81 50 GLY B N 1
ATOM 1832 C CA . GLY B 1 50 ? -18.359 14.867 13.227 1 83.81 50 GLY B CA 1
ATOM 1833 C C . GLY B 1 50 ? -17.297 15.953 13.219 1 83.81 50 GLY B C 1
ATOM 1834 O O . GLY B 1 50 ? -16.781 16.312 12.164 1 83.81 50 GLY B O 1
ATOM 1835 N N . ASP B 1 51 ? -16.953 16.438 14.445 1 83.62 51 ASP B N 1
ATOM 1836 C CA . ASP B 1 51 ? -16.109 17.625 14.602 1 83.62 51 ASP B CA 1
ATOM 1837 C C . ASP B 1 51 ? -14.633 17.266 14.43 1 83.62 51 ASP B C 1
ATOM 1839 O O . ASP B 1 51 ? -13.773 18.156 14.359 1 83.62 51 ASP B O 1
ATOM 1843 N N . GLU B 1 52 ? -14.359 16.047 14.234 1 86 52 GLU B N 1
ATOM 1844 C CA . GLU B 1 52 ? -12.984 15.625 14 1 86 52 GLU B CA 1
ATOM 1845 C C . GLU B 1 52 ? -12.547 15.938 12.578 1 86 52 GLU B C 1
ATOM 1847 O O . GLU B 1 52 ? -11.352 16.062 12.305 1 86 52 GLU B O 1
ATOM 1852 N N . ALA B 1 53 ? -13.531 16.109 11.773 1 94 53 ALA B N 1
ATOM 1853 C CA . ALA B 1 53 ? -13.227 16.359 10.367 1 94 53 ALA B CA 1
ATOM 1854 C C . ALA B 1 53 ? -12.883 17.828 10.133 1 94 53 ALA B C 1
ATOM 1856 O O . ALA B 1 53 ? -13.516 18.719 10.703 1 94 53 ALA B O 1
ATOM 1857 N N . ALA B 1 54 ? -11.875 18.031 9.367 1 96.62 54 ALA B N 1
ATOM 1858 C CA . ALA B 1 54 ? -11.578 19.391 8.938 1 96.62 54 ALA B CA 1
ATOM 1859 C C . ALA B 1 54 ? -12.711 19.953 8.07 1 96.62 54 ALA B C 1
ATOM 1861 O O . ALA B 1 54 ? -13.32 19.219 7.289 1 96.62 54 ALA B O 1
ATOM 1862 N N . THR B 1 55 ? -12.938 21.234 8.172 1 96.94 55 THR B N 1
ATOM 1863 C CA . THR B 1 55 ? -13.906 21.906 7.301 1 96.94 55 THR B CA 1
ATOM 1864 C C . THR B 1 55 ? -13.312 22.141 5.914 1 96.94 55 THR B C 1
ATOM 1866 O O . THR B 1 55 ? -12.094 22.062 5.734 1 96.94 55 THR B O 1
ATOM 1869 N N . LEU B 1 56 ? -14.18 22.453 5.027 1 98.19 56 LEU B N 1
ATOM 1870 C CA . LEU B 1 56 ? -13.719 22.797 3.684 1 98.19 56 LEU B CA 1
ATOM 1871 C C . LEU B 1 56 ? -12.781 23.984 3.719 1 98.19 56 LEU B C 1
ATOM 1873 O O . LEU B 1 56 ? -11.781 24.016 3.002 1 98.19 56 LEU B O 1
ATOM 1877 N N . GLU B 1 57 ? -13.078 24.953 4.539 1 98.06 57 GLU B N 1
ATOM 1878 C CA . GLU B 1 57 ? -12.242 26.141 4.668 1 98.06 57 GLU B CA 1
ATOM 1879 C C . GLU B 1 57 ? -10.844 25.781 5.168 1 98.06 57 GLU B C 1
ATOM 1881 O O . GLU B 1 57 ? -9.844 26.312 4.672 1 98.06 57 GLU B O 1
ATOM 1886 N N . LYS B 1 58 ? -10.766 24.938 6.082 1 98.25 58 LYS B N 1
ATOM 1887 C CA . LYS B 1 58 ? -9.477 24.484 6.598 1 98.25 58 LYS B CA 1
ATOM 1888 C C . LYS B 1 58 ? -8.672 23.766 5.52 1 98.25 58 LYS B C 1
ATOM 1890 O O . LYS B 1 58 ? -7.465 24 5.375 1 98.25 58 LYS B O 1
ATOM 1895 N N . ILE B 1 59 ? -9.344 22.938 4.77 1 98.62 59 ILE B N 1
ATOM 1896 C CA . ILE B 1 59 ? -8.688 22.203 3.695 1 98.62 59 ILE B CA 1
ATOM 1897 C C . ILE B 1 59 ? -8.164 23.172 2.646 1 98.62 59 ILE B C 1
ATOM 1899 O O . ILE B 1 59 ? -7.02 23.062 2.199 1 98.62 59 ILE B O 1
ATOM 1903 N N . ARG B 1 60 ? -8.969 24.156 2.318 1 98.75 60 ARG B N 1
ATOM 1904 C CA . ARG B 1 60 ? -8.547 25.156 1.356 1 98.75 60 ARG B CA 1
ATOM 1905 C C . ARG B 1 60 ? -7.332 25.938 1.867 1 98.75 60 ARG B C 1
ATOM 1907 O O . ARG B 1 60 ? -6.387 26.172 1.115 1 98.75 60 ARG B O 1
ATOM 1914 N N . THR B 1 61 ? -7.379 26.266 3.074 1 98.75 61 THR B N 1
ATOM 1915 C CA . THR B 1 61 ? -6.281 26.984 3.697 1 98.75 61 THR B CA 1
ATOM 1916 C C . THR B 1 61 ? -4.992 26.172 3.641 1 98.75 61 THR B C 1
ATOM 1918 O O . THR B 1 61 ? -3.941 26.703 3.256 1 98.75 61 THR B O 1
ATOM 1921 N N . ARG B 1 62 ? -5.066 24.953 3.949 1 98.75 62 ARG B N 1
ATOM 1922 C CA . ARG B 1 62 ? -3.9 24.078 3.986 1 98.75 62 ARG B CA 1
ATOM 1923 C C . ARG B 1 62 ? -3.332 23.859 2.588 1 98.75 62 ARG B C 1
ATOM 1925 O O . ARG B 1 62 ? -2.113 23.828 2.404 1 98.75 62 ARG B O 1
ATOM 1932 N N . ILE B 1 63 ? -4.215 23.75 1.589 1 98.56 63 ILE B N 1
ATOM 1933 C CA . ILE B 1 63 ? -3.783 23.578 0.206 1 98.56 63 ILE B CA 1
ATOM 1934 C C . ILE B 1 63 ? -3.105 24.859 -0.282 1 98.56 63 ILE B C 1
ATOM 1936 O O . ILE B 1 63 ? -2.072 24.797 -0.955 1 98.56 63 ILE B O 1
ATOM 1940 N N . THR B 1 64 ? -3.621 25.969 0.088 1 98.06 64 THR B N 1
ATOM 1941 C CA . THR B 1 64 ? -3.158 27.25 -0.437 1 98.06 64 THR B CA 1
ATOM 1942 C C . THR B 1 64 ? -1.895 27.703 0.287 1 98.06 64 THR B C 1
ATOM 1944 O O . THR B 1 64 ? -0.943 28.172 -0.346 1 98.06 64 THR B O 1
ATOM 1947 N N . GLN B 1 65 ? -1.84 27.578 1.521 1 98 65 GLN B N 1
ATOM 1948 C CA . GLN B 1 65 ? -0.775 28.188 2.312 1 98 65 GLN B CA 1
ATOM 1949 C C . GLN B 1 65 ? 0.433 27.25 2.41 1 98 65 GLN B C 1
ATOM 1951 O O . GLN B 1 65 ? 1.568 27.719 2.543 1 98 65 GLN B O 1
ATOM 1956 N N . TYR B 1 66 ? 0.182 25.984 2.385 1 97.94 66 TYR B N 1
ATOM 1957 C CA . TYR B 1 66 ? 1.296 25.062 2.553 1 97.94 66 TYR B CA 1
ATOM 1958 C C . TYR B 1 66 ? 1.077 23.797 1.74 1 97.94 66 TYR B C 1
ATOM 1960 O O . TYR B 1 66 ? 1.019 22.688 2.297 1 97.94 66 TYR B O 1
ATOM 1968 N N . PRO B 1 67 ? 1.019 23.891 0.409 1 97.56 67 PRO B N 1
ATOM 1969 C CA . PRO B 1 67 ? 0.83 22.719 -0.448 1 97.56 67 PRO B CA 1
ATOM 1970 C C . PRO B 1 67 ? 1.98 21.719 -0.345 1 97.56 67 PRO B C 1
ATOM 1972 O O . PRO B 1 67 ? 1.791 20.516 -0.593 1 97.56 67 PRO B O 1
ATOM 1975 N N . GLN B 1 68 ? 3.143 22.094 0.159 1 96.19 68 GLN B N 1
ATOM 1976 C CA . GLN B 1 68 ? 4.301 21.219 0.303 1 96.19 68 GLN B CA 1
ATOM 1977 C C . GLN B 1 68 ? 4.055 20.141 1.36 1 96.19 68 GLN B C 1
ATOM 1979 O O . GLN B 1 68 ? 4.648 19.062 1.306 1 96.19 68 GLN B O 1
ATOM 1984 N N . GLY B 1 69 ? 3.234 20.484 2.266 1 98.06 69 GLY B N 1
ATOM 1985 C CA . GLY B 1 69 ? 2.898 19.547 3.33 1 98.06 69 GLY B CA 1
ATOM 1986 C C . GLY B 1 69 ? 1.589 18.812 3.092 1 98.06 69 GLY B C 1
ATOM 1987 O O . GLY B 1 69 ? 1.045 18.188 4.008 1 98.06 69 GLY B O 1
ATOM 1988 N N . PHE B 1 70 ? 1.066 18.969 1.858 1 98.62 70 PHE B N 1
ATOM 1989 C CA . PHE B 1 70 ? -0.175 18.328 1.443 1 98.62 70 PHE B CA 1
ATOM 1990 C C . PHE B 1 70 ? 0.074 17.359 0.29 1 98.62 70 PHE B C 1
ATOM 1992 O O . PHE B 1 70 ? 0.593 17.75 -0.756 1 98.62 70 PHE B O 1
ATOM 1999 N N . LEU B 1 71 ? -0.245 16.062 0.526 1 98.62 71 LEU B N 1
ATOM 2000 C CA . LEU B 1 71 ? -0.002 15.016 -0.46 1 98.62 71 LEU B CA 1
ATOM 2001 C C . LEU B 1 71 ? -1.301 14.305 -0.835 1 98.62 71 LEU B C 1
ATOM 2003 O O . LEU B 1 71 ? -2.023 13.82 0.038 1 98.62 71 LEU B O 1
ATOM 2007 N N . VAL B 1 72 ? -1.585 14.266 -2.117 1 98.69 72 VAL B N 1
ATOM 2008 C CA . VAL B 1 72 ? -2.764 13.555 -2.602 1 98.69 72 VAL B CA 1
ATOM 2009 C C . VAL B 1 72 ? -2.34 12.266 -3.303 1 98.69 72 VAL B C 1
ATOM 2011 O O . VAL B 1 72 ? -1.307 12.227 -3.975 1 98.69 72 VAL B O 1
ATOM 2014 N N . LEU B 1 73 ? -3.127 11.258 -3.135 1 98.69 73 LEU B N 1
ATOM 2015 C CA . LEU B 1 73 ? -3.01 10 -3.863 1 98.69 73 LEU B CA 1
ATOM 2016 C C . LEU B 1 73 ? -4.141 9.852 -4.875 1 98.69 73 LEU B C 1
ATOM 2018 O O . LEU B 1 73 ? -5.316 9.945 -4.512 1 98.69 73 LEU B O 1
ATOM 2022 N N . GLU B 1 74 ? -3.766 9.617 -6.125 1 98.12 74 GLU B N 1
ATOM 2023 C CA . GLU B 1 74 ? -4.742 9.336 -7.176 1 98.12 74 GLU B CA 1
ATOM 2024 C C . GLU B 1 74 ? -4.648 7.891 -7.645 1 98.12 74 GLU B C 1
ATOM 2026 O O . GLU B 1 74 ? -3.553 7.352 -7.801 1 98.12 74 GLU B O 1
ATOM 2031 N N . SER B 1 75 ? -5.766 7.281 -7.719 1 96.69 75 SER B N 1
ATOM 2032 C CA . SER B 1 75 ? -5.91 6.004 -8.414 1 96.69 75 SER B CA 1
ATOM 2033 C C . SER B 1 75 ? -6.652 6.172 -9.734 1 96.69 75 SER B C 1
ATOM 2035 O O . SER B 1 75 ? -7.828 6.539 -9.742 1 96.69 75 SER B O 1
ATOM 2037 N N . ASP B 1 76 ? -5.902 5.914 -10.781 1 92.12 76 ASP B N 1
ATOM 2038 C CA . ASP B 1 76 ? -6.469 6.027 -12.125 1 92.12 76 ASP B CA 1
ATOM 2039 C C . ASP B 1 76 ? -7.16 7.375 -12.32 1 92.12 76 ASP B C 1
ATOM 2041 O O . ASP B 1 76 ? -8.297 7.438 -12.789 1 92.12 76 ASP B O 1
ATOM 2045 N N . GLY B 1 77 ? -6.613 8.383 -11.805 1 93.06 77 GLY B N 1
ATOM 2046 C CA . GLY B 1 77 ? -7.02 9.758 -12.062 1 93.06 77 GLY B CA 1
ATOM 2047 C C . GLY B 1 77 ? -7.984 10.305 -11.031 1 93.06 77 GLY B C 1
ATOM 2048 O O . GLY B 1 77 ? -8.359 11.477 -11.086 1 93.06 77 GLY B O 1
ATOM 2049 N N . GLU B 1 78 ? -8.375 9.477 -10.102 1 96.81 78 GLU B N 1
ATOM 2050 C CA . GLU B 1 78 ? -9.281 9.914 -9.055 1 96.81 78 GLU B CA 1
ATOM 2051 C C . GLU B 1 78 ? -8.57 9.992 -7.703 1 96.81 78 GLU B C 1
ATOM 2053 O O . GLU B 1 78 ? -7.871 9.062 -7.309 1 96.81 78 GLU B O 1
ATOM 2058 N N . ILE B 1 79 ? -8.82 11.141 -7.047 1 98.69 79 ILE B N 1
ATOM 2059 C CA . ILE B 1 79 ? -8.234 11.273 -5.719 1 98.69 79 ILE B CA 1
ATOM 2060 C C . ILE B 1 79 ? -8.883 10.266 -4.766 1 98.69 79 ILE B C 1
ATOM 2062 O O . ILE B 1 79 ? -10.109 10.258 -4.605 1 98.69 79 ILE B O 1
ATOM 2066 N N . VAL B 1 80 ? -8.031 9.484 -4.082 1 98.56 80 VAL B N 1
ATOM 2067 C CA . VAL B 1 80 ? -8.578 8.43 -3.234 1 98.56 80 VAL B CA 1
ATOM 2068 C C . VAL B 1 80 ? -8.086 8.609 -1.801 1 98.56 80 VAL B C 1
ATOM 2070 O O . VAL B 1 80 ? -8.508 7.887 -0.896 1 98.56 80 VAL B O 1
ATOM 2073 N N . GLY B 1 81 ? -7.188 9.547 -1.56 1 98.81 81 GLY B N 1
ATOM 2074 C CA . GLY B 1 81 ? -6.691 9.82 -0.22 1 98.81 81 GLY B CA 1
ATOM 2075 C C . GLY B 1 81 ? -5.711 10.977 -0.174 1 98.81 81 GLY B C 1
ATOM 2076 O O . GLY B 1 81 ? -5.297 11.492 -1.216 1 98.81 81 GLY B O 1
ATOM 2077 N N . PHE B 1 82 ? -5.371 11.359 1.047 1 98.88 82 PHE B N 1
ATOM 2078 C CA . PHE B 1 82 ? -4.398 12.438 1.166 1 98.88 82 PHE B CA 1
ATOM 2079 C C . PHE B 1 82 ? -3.848 12.516 2.584 1 98.88 82 PHE B C 1
ATOM 2081 O O . PHE B 1 82 ? -4.371 11.875 3.496 1 98.88 82 PHE B O 1
ATOM 2088 N N . ILE B 1 83 ? -2.771 13.219 2.707 1 98.75 83 ILE B N 1
ATOM 2089 C CA . ILE B 1 83 ? -2.172 13.672 3.959 1 98.75 83 ILE B CA 1
ATOM 2090 C C . ILE B 1 83 ? -1.994 15.188 3.93 1 98.75 83 ILE B C 1
ATOM 2092 O O . ILE B 1 83 ? -1.596 15.75 2.91 1 98.75 83 ILE B O 1
ATOM 2096 N N . ASN B 1 84 ? -2.338 15.844 5.02 1 98.81 84 ASN B N 1
ATOM 2097 C CA . ASN B 1 84 ? -1.993 17.25 5.148 1 98.81 84 ASN B CA 1
ATOM 2098 C C . ASN B 1 84 ? -1.32 17.547 6.488 1 98.81 84 ASN B C 1
ATOM 2100 O O . ASN B 1 84 ? -1.408 16.75 7.418 1 98.81 84 ASN B O 1
ATOM 2104 N N . SER B 1 85 ? -0.627 18.734 6.559 1 98.81 85 SER B N 1
ATOM 2105 C CA . SER B 1 85 ? 0.229 19 7.707 1 98.81 85 SER B CA 1
ATOM 2106 C C . SER B 1 85 ? 0.587 20.484 7.785 1 98.81 85 SER B C 1
ATOM 2108 O O . SER B 1 85 ? 0.208 21.266 6.91 1 98.81 85 SER B O 1
ATOM 2110 N N . GLY B 1 86 ? 1.174 20.844 8.891 1 98.75 86 GLY B N 1
ATOM 2111 C CA . GLY B 1 86 ? 1.885 22.094 9.117 1 98.75 86 GLY B CA 1
ATOM 2112 C C . GLY B 1 86 ? 3.217 21.891 9.812 1 98.75 86 GLY B C 1
ATOM 2113 O O . GLY B 1 86 ? 3.578 20.781 10.18 1 98.75 86 GLY B O 1
ATOM 2114 N N . CYS B 1 87 ? 3.936 23.031 9.938 1 98.75 87 CYS B N 1
ATOM 2115 C CA . CYS B 1 87 ? 5.234 22.969 10.602 1 98.75 87 CYS B CA 1
ATOM 2116 C C . CYS B 1 87 ? 5.324 24.016 11.711 1 98.75 87 CYS B C 1
ATOM 2118 O O . CYS B 1 87 ? 4.824 25.125 11.555 1 98.75 87 CYS B O 1
ATOM 2120 N N . ALA B 1 88 ? 5.988 23.562 12.766 1 98.69 88 ALA B N 1
ATOM 2121 C CA . ALA B 1 88 ? 6.16 24.469 13.906 1 98.69 88 ALA B CA 1
ATOM 2122 C C . ALA B 1 88 ? 7.531 24.281 14.547 1 98.69 88 ALA B C 1
ATOM 2124 O O . ALA B 1 88 ? 8.078 23.188 14.547 1 98.69 88 ALA B O 1
ATOM 2125 N N . HIS B 1 89 ? 8.078 25.375 15.062 1 98.44 89 HIS B N 1
ATOM 2126 C CA . HIS B 1 89 ? 9.32 25.297 15.812 1 98.44 89 HIS B CA 1
ATOM 2127 C C . HIS B 1 89 ? 9.117 24.578 17.141 1 98.44 89 HIS B C 1
ATOM 2129 O O . HIS B 1 89 ? 9.945 23.75 17.547 1 98.44 89 HIS B O 1
ATOM 2135 N N . GLU B 1 90 ? 8.062 24.875 17.781 1 97.62 90 GLU B N 1
ATOM 2136 C CA . GLU B 1 90 ? 7.609 24.203 18.984 1 97.62 90 GLU B CA 1
ATOM 2137 C C . GLU B 1 90 ? 6.254 23.531 18.766 1 97.62 90 GLU B C 1
ATOM 2139 O O . GLU B 1 90 ? 5.281 24.188 18.406 1 97.62 90 GLU B O 1
ATOM 2144 N N . VAL B 1 91 ? 6.223 22.266 19.016 1 97.12 91 VAL B N 1
ATOM 2145 C CA . VAL B 1 91 ? 5.008 21.5 18.75 1 97.12 91 VAL B CA 1
ATOM 2146 C C . VAL B 1 91 ? 4.148 21.438 20.016 1 97.12 91 VAL B C 1
ATOM 2148 O O . VAL B 1 91 ? 4.602 20.953 21.062 1 97.12 91 VAL B O 1
ATOM 2151 N N . VAL B 1 92 ? 2.998 21.938 19.891 1 94.31 92 VAL B N 1
ATOM 2152 C CA . VAL B 1 92 ? 1.964 21.781 20.906 1 94.31 92 VAL B CA 1
ATOM 2153 C C . VAL B 1 92 ? 0.764 21.047 20.328 1 94.31 92 VAL B C 1
ATOM 2155 O O . VAL B 1 92 ? -0.073 21.656 19.641 1 94.31 92 VAL B O 1
ATOM 2158 N N . MET B 1 93 ? 0.549 19.812 20.641 1 92.62 93 MET B N 1
ATOM 2159 C CA . MET B 1 93 ? -0.395 18.922 19.969 1 92.62 93 MET B CA 1
ATOM 2160 C C . MET B 1 93 ? -1.833 19.344 20.234 1 92.62 93 MET B C 1
ATOM 2162 O O . MET B 1 93 ? -2.717 19.141 19.406 1 92.62 93 MET B O 1
ATOM 2166 N N . SER B 1 94 ? -2.004 19.953 21.344 1 87.88 94 SER B N 1
ATOM 2167 C CA . SER B 1 94 ? -3.361 20.312 21.734 1 87.88 94 SER B CA 1
ATOM 2168 C C . SER B 1 94 ? -3.756 21.672 21.172 1 87.88 94 SER B C 1
ATOM 2170 O O . SER B 1 94 ? -4.867 22.156 21.391 1 87.88 94 SER B O 1
ATOM 2172 N N . ASP B 1 95 ? -2.891 22.328 20.422 1 90.81 95 ASP B N 1
ATOM 2173 C CA . ASP B 1 95 ? -3.168 23.656 19.875 1 90.81 95 ASP B CA 1
ATOM 2174 C C . ASP B 1 95 ? -4.148 23.562 18.703 1 90.81 95 ASP B C 1
ATOM 2176 O O . ASP B 1 95 ? -3.744 23.328 17.562 1 90.81 95 ASP B O 1
ATOM 2180 N N . GLU B 1 96 ? -5.352 23.859 18.969 1 90.94 96 GLU B N 1
ATOM 2181 C CA . GLU B 1 96 ? -6.406 23.766 17.969 1 90.94 96 GLU B CA 1
ATOM 2182 C C . GLU B 1 96 ? -6.219 24.797 16.859 1 90.94 96 GLU B C 1
ATOM 2184 O O . GLU B 1 96 ? -6.613 24.562 15.711 1 90.94 96 GLU B O 1
ATOM 2189 N N . ALA B 1 97 ? -5.621 25.953 17.25 1 95.06 97 ALA B N 1
ATOM 2190 C CA . ALA B 1 97 ? -5.422 27.016 16.266 1 95.06 97 ALA B CA 1
ATOM 2191 C C . ALA B 1 97 ? -4.496 26.547 15.148 1 95.06 97 ALA B C 1
ATOM 2193 O O . ALA B 1 97 ? -4.617 27 14.008 1 95.06 97 ALA B O 1
ATOM 2194 N N . PHE B 1 98 ? -3.629 25.641 15.484 1 96.81 98 PHE B N 1
ATOM 2195 C CA . PHE B 1 98 ? -2.678 25.125 14.508 1 96.81 98 PHE B CA 1
ATOM 2196 C C . PHE B 1 98 ? -3.4 24.391 13.391 1 96.81 98 PHE B C 1
ATOM 2198 O O . PHE B 1 98 ? -2.885 24.281 12.273 1 96.81 98 PHE B O 1
ATOM 2205 N N . LYS B 1 99 ? -4.59 23.875 13.586 1 94.62 99 LYS B N 1
ATOM 2206 C CA . LYS B 1 99 ? -5.387 23.188 12.578 1 94.62 99 LYS B CA 1
ATOM 2207 C C . LYS B 1 99 ? -5.781 24.125 11.445 1 94.62 99 LYS B C 1
ATOM 2209 O O . LYS B 1 99 ? -6.188 23.688 10.375 1 94.62 99 LYS B O 1
ATOM 2214 N N . GLU B 1 100 ? -5.691 25.375 11.703 1 96.5 100 GLU B N 1
ATOM 2215 C CA . GLU B 1 100 ? -5.91 26.391 10.672 1 96.5 100 GLU B CA 1
ATOM 2216 C C . GLU B 1 100 ? -4.594 27.031 10.242 1 96.5 100 GLU B C 1
ATOM 2218 O O . GLU B 1 100 ? -4.59 28.125 9.648 1 96.5 100 GL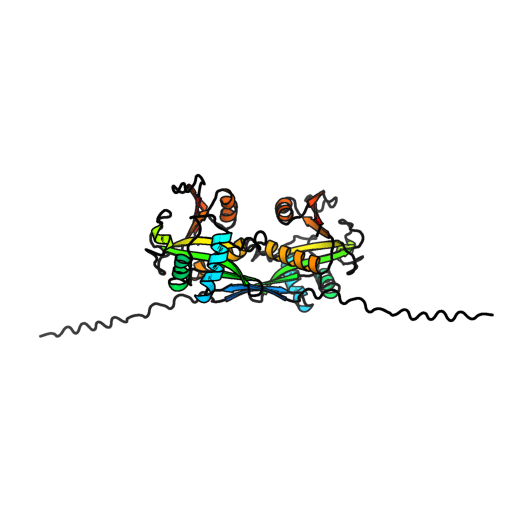U B O 1
ATOM 2223 N N . LEU B 1 101 ? -3.455 26.453 10.633 1 98.19 101 LEU B N 1
ATOM 2224 C CA . LEU B 1 101 ? -2.09 26.812 10.266 1 98.19 101 LEU B CA 1
ATOM 2225 C C . LEU B 1 101 ? -1.65 28.078 10.977 1 98.19 101 LEU B C 1
ATOM 2227 O O . LEU B 1 101 ? -0.719 28.75 10.531 1 98.19 101 LEU B O 1
ATOM 2231 N N . VAL B 1 102 ? -2.42 28.438 12.047 1 97.81 102 VAL B N 1
ATOM 2232 C CA . VAL B 1 102 ? -1.893 29.5 12.898 1 97.81 102 VAL B CA 1
ATOM 2233 C C . VAL B 1 102 ? -0.598 29.031 13.562 1 97.81 102 VAL B C 1
ATOM 2235 O O . VAL B 1 102 ? -0.56 27.969 14.188 1 97.81 102 VAL B O 1
ATOM 2238 N N . GLY B 1 103 ? 0.487 29.812 13.422 1 97.5 103 GLY B N 1
ATOM 2239 C CA . GLY B 1 103 ? 1.768 29.438 14 1 97.5 103 GLY B CA 1
ATOM 2240 C C . GLY B 1 103 ? 2.611 28.594 13.062 1 97.5 103 GLY B C 1
ATOM 2241 O O . GLY B 1 103 ? 3.754 28.25 13.383 1 97.5 103 GLY B O 1
ATOM 2242 N N . HIS B 1 104 ? 2.084 28.266 11.938 1 98.38 104 HIS B N 1
ATOM 2243 C CA . HIS B 1 104 ? 2.818 27.516 10.922 1 98.38 104 HIS B CA 1
ATOM 2244 C C . HIS B 1 104 ? 3.996 28.312 10.383 1 98.38 104 HIS B C 1
ATOM 2246 O O . HIS B 1 104 ? 3.871 29.516 10.133 1 98.38 104 HIS B O 1
ATOM 2252 N N . ASP B 1 105 ? 5.102 27.688 10.219 1 98.5 105 ASP B N 1
ATOM 2253 C CA . ASP B 1 105 ? 6.293 28.203 9.547 1 98.5 105 ASP B CA 1
ATOM 2254 C C . ASP B 1 105 ? 6.93 27.125 8.664 1 98.5 105 ASP B C 1
ATOM 2256 O O . ASP B 1 105 ? 7.484 26.156 9.172 1 98.5 105 ASP B O 1
ATOM 2260 N N . PRO B 1 106 ? 6.855 27.344 7.367 1 97 106 PRO B N 1
ATOM 2261 C CA . PRO B 1 106 ? 7.418 26.312 6.477 1 97 106 PRO B CA 1
ATOM 2262 C C . PRO B 1 106 ? 8.906 26.062 6.738 1 97 106 PRO B C 1
ATOM 2264 O O . PRO B 1 106 ? 9.422 25 6.371 1 97 106 PRO B O 1
ATOM 2267 N N . ALA B 1 107 ? 9.562 26.922 7.391 1 97.56 107 ALA B N 1
ATOM 2268 C CA . ALA B 1 107 ? 10.984 26.781 7.668 1 97.56 107 ALA B CA 1
ATOM 2269 C C . ALA B 1 107 ? 11.219 25.969 8.945 1 97.56 107 ALA B C 1
ATOM 2271 O O . ALA B 1 107 ? 12.336 25.547 9.219 1 97.56 107 ALA B O 1
ATOM 2272 N N . ALA B 1 108 ? 10.188 25.828 9.734 1 98.62 108 ALA B N 1
ATOM 2273 C CA . ALA B 1 108 ? 10.32 25.078 10.984 1 98.62 108 ALA B CA 1
ATOM 2274 C C . ALA B 1 108 ? 10.648 23.609 10.703 1 98.62 108 ALA B C 1
ATOM 2276 O O . ALA B 1 108 ? 10.234 23.062 9.68 1 98.62 108 ALA B O 1
ATOM 2277 N N . ALA B 1 109 ? 11.281 22.938 11.664 1 98.44 109 ALA B N 1
ATOM 2278 C CA . ALA B 1 109 ? 11.844 21.609 11.445 1 98.44 109 ALA B CA 1
ATOM 2279 C C . ALA B 1 109 ? 10.836 20.516 11.797 1 98.44 109 ALA B C 1
ATOM 2281 O O . ALA B 1 109 ? 11.008 19.359 11.414 1 98.44 109 ALA B O 1
ATOM 2282 N N . ASN B 1 110 ? 9.82 20.859 12.555 1 98.88 110 ASN B N 1
ATOM 2283 C CA . ASN B 1 110 ? 8.891 19.859 13.062 1 98.88 110 ASN B CA 1
ATOM 2284 C C . ASN B 1 110 ? 7.57 19.875 12.289 1 98.88 110 ASN B C 1
ATOM 2286 O O . ASN B 1 110 ? 6.902 20.906 12.219 1 98.88 110 ASN B O 1
ATOM 2290 N N . VAL B 1 111 ? 7.234 18.781 11.742 1 98.88 111 VAL B N 1
ATOM 2291 C CA . VAL B 1 111 ? 6.008 18.641 10.969 1 98.88 111 VAL B CA 1
ATOM 2292 C C . VAL B 1 111 ? 4.906 18.062 11.859 1 98.88 111 VAL B C 1
ATOM 2294 O O . VAL B 1 111 ? 5.145 17.141 12.641 1 98.88 111 VAL B O 1
ATOM 2297 N N . VAL B 1 112 ? 3.748 18.594 11.766 1 98.81 112 VAL B N 1
ATOM 2298 C CA . VAL B 1 112 ? 2.572 18.078 12.461 1 98.81 112 VAL B CA 1
ATOM 2299 C C . VAL B 1 112 ? 1.525 17.641 11.438 1 98.81 112 VAL B C 1
ATOM 2301 O O . VAL B 1 112 ? 0.929 18.469 10.75 1 98.81 112 VAL B O 1
ATOM 2304 N N . ILE B 1 113 ? 1.324 16.344 11.352 1 98.62 113 ILE B N 1
ATOM 2305 C CA . ILE B 1 113 ? 0.273 15.812 10.492 1 98.62 113 ILE B CA 1
ATOM 2306 C C . ILE B 1 113 ? -1.092 16.062 11.125 1 98.62 113 ILE B C 1
ATOM 2308 O O . ILE B 1 113 ? -1.31 15.734 12.297 1 98.62 113 ILE B O 1
ATOM 2312 N N . MET B 1 114 ? -1.981 16.609 10.305 1 97.81 114 MET B N 1
ATOM 2313 C CA . MET B 1 114 ? -3.316 16.938 10.797 1 97.81 114 MET B CA 1
ATOM 2314 C C . MET B 1 114 ? -4.332 15.891 10.367 1 97.81 114 MET B C 1
ATOM 2316 O O . MET B 1 114 ? -5.32 15.656 11.062 1 97.81 114 MET B O 1
ATOM 2320 N N . SER B 1 115 ? -4.16 15.289 9.188 1 97 115 SER B N 1
ATOM 2321 C CA . SER B 1 115 ? -5.012 14.18 8.766 1 97 115 SER B CA 1
ATOM 2322 C C . SER B 1 115 ? -4.266 13.219 7.844 1 97 115 SER B C 1
ATOM 2324 O O . SER B 1 115 ? -3.402 13.648 7.074 1 97 115 SER B O 1
ATOM 2326 N N . VAL B 1 116 ? -4.516 12.016 7.996 1 97.88 116 VAL B N 1
ATOM 2327 C CA . VAL B 1 116 ? -4.25 10.93 7.059 1 97.88 116 VAL B CA 1
ATOM 2328 C C . VAL B 1 116 ? -5.559 10.219 6.707 1 97.88 116 VAL B C 1
ATOM 2330 O O . VAL B 1 116 ? -6.141 9.523 7.547 1 97.88 116 VAL B O 1
ATOM 2333 N N . VAL B 1 117 ? -5.926 10.414 5.434 1 98.06 117 VAL B N 1
ATOM 2334 C CA . VAL B 1 117 ? -7.277 9.945 5.16 1 98.06 117 VAL B CA 1
ATOM 2335 C C . VAL B 1 117 ? -7.316 9.234 3.807 1 98.06 117 VAL B C 1
ATOM 2337 O O . VAL B 1 117 ? -6.664 9.664 2.855 1 98.06 117 VAL B O 1
ATOM 2340 N N . VAL B 1 118 ? -8.031 8.18 3.793 1 98.19 118 VAL B N 1
ATOM 2341 C CA . VAL B 1 118 ? -8.352 7.422 2.588 1 98.19 118 VAL B CA 1
ATOM 2342 C C . VAL B 1 118 ? -9.867 7.336 2.416 1 98.19 118 VAL B C 1
ATOM 2344 O O . VAL B 1 118 ? -10.594 7.113 3.387 1 98.19 118 VAL B O 1
ATOM 2347 N N . ASP B 1 119 ? -10.312 7.57 1.189 1 98.44 119 ASP B N 1
ATOM 2348 C CA . ASP B 1 119 ? -11.727 7.395 0.868 1 98.44 119 ASP B CA 1
ATOM 2349 C C . ASP B 1 119 ? -12.242 6.055 1.382 1 98.44 119 ASP B C 1
ATOM 2351 O O . ASP B 1 119 ? -11.664 5.008 1.092 1 98.44 119 ASP B O 1
ATOM 2355 N N . PRO B 1 120 ? -13.359 6.102 2.133 1 97.31 120 PRO B N 1
ATOM 2356 C CA . PRO B 1 120 ? -13.883 4.852 2.695 1 97.31 120 PRO B CA 1
ATOM 2357 C C . PRO B 1 120 ? -14.07 3.766 1.64 1 97.31 120 PRO B C 1
ATOM 2359 O O . PRO B 1 120 ? -13.836 2.586 1.912 1 97.31 120 PRO B O 1
ATOM 2362 N N . ALA B 1 121 ? -14.445 4.074 0.478 1 96.44 121 ALA B N 1
ATOM 2363 C CA . ALA B 1 121 ? -14.664 3.115 -0.602 1 96.44 121 ALA B CA 1
ATOM 2364 C C . ALA B 1 121 ? -13.352 2.461 -1.03 1 96.44 121 ALA B C 1
ATOM 2366 O O . ALA B 1 121 ? -13.359 1.454 -1.743 1 96.44 121 ALA B O 1
ATOM 2367 N N . HIS B 1 122 ? -12.219 2.998 -0.584 1 96.56 122 HIS B N 1
ATOM 2368 C CA . HIS B 1 122 ? -10.914 2.521 -1.048 1 96.56 122 HIS B CA 1
ATOM 2369 C C . HIS B 1 122 ? -10.055 2.049 0.118 1 96.56 122 HIS B C 1
ATOM 2371 O O . HIS B 1 122 ? -8.852 1.837 -0.041 1 96.56 122 HIS B O 1
ATOM 2377 N N . GLN B 1 123 ? -10.633 1.907 1.253 1 95.12 123 GLN B N 1
ATOM 2378 C CA . GLN B 1 123 ? -9.867 1.492 2.426 1 95.12 123 GLN B CA 1
ATOM 2379 C C . GLN B 1 123 ? -9.586 -0.008 2.396 1 95.12 123 GLN B C 1
ATOM 2381 O O . GLN B 1 123 ? -10.227 -0.75 1.646 1 95.12 123 GLN B O 1
ATOM 2386 N N . GLY B 1 124 ? -8.508 -0.375 3.111 1 92.38 124 GLY B N 1
ATOM 2387 C CA . GLY B 1 124 ? -8.133 -1.778 3.189 1 92.38 124 GLY B CA 1
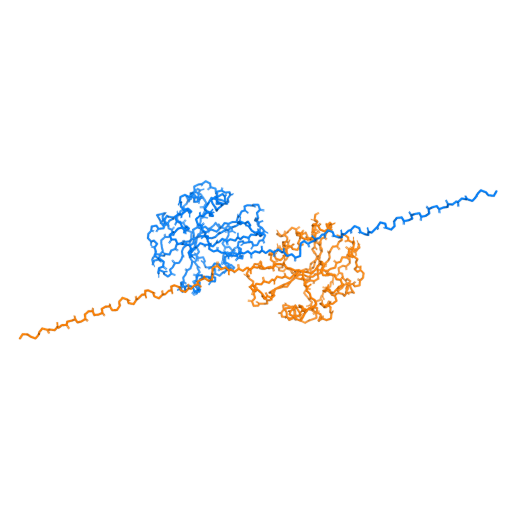ATOM 2388 C C . GLY B 1 124 ? -7.27 -2.232 2.027 1 92.38 124 GLY B C 1
ATOM 2389 O O . GLY B 1 124 ? -6.949 -3.416 1.911 1 92.38 124 GLY B O 1
ATOM 2390 N N . LYS B 1 125 ? -6.816 -1.293 1.235 1 94.06 125 LYS B N 1
ATOM 2391 C CA . LYS B 1 125 ? -6.098 -1.628 0.01 1 94.06 125 LYS B CA 1
ATOM 2392 C C . LYS B 1 125 ? -4.613 -1.285 0.13 1 94.06 125 LYS B C 1
ATOM 2394 O O . LYS B 1 125 ? -3.863 -1.404 -0.841 1 94.06 125 LYS B O 1
ATOM 2399 N N . GLY B 1 126 ? -4.188 -0.775 1.256 1 94.81 126 GLY B N 1
ATOM 2400 C CA . GLY B 1 126 ? -2.787 -0.456 1.48 1 94.81 126 GLY B CA 1
ATOM 2401 C C . GLY B 1 126 ? -2.449 0.991 1.173 1 94.81 126 GLY B C 1
ATOM 2402 O O . GLY B 1 126 ? -1.287 1.394 1.257 1 94.81 126 GLY B O 1
ATOM 2403 N N . TYR B 1 127 ? -3.414 1.837 0.899 1 97.06 127 TYR B N 1
ATOM 2404 C CA . TYR B 1 127 ? -3.174 3.191 0.416 1 97.06 127 TYR B CA 1
ATOM 2405 C C . TYR B 1 127 ? -2.637 4.082 1.53 1 97.06 127 TYR B C 1
ATOM 2407 O O . TYR B 1 127 ? -1.812 4.965 1.285 1 97.06 127 TYR B O 1
ATOM 2415 N N . ALA B 1 128 ? -3.068 3.836 2.777 1 96.62 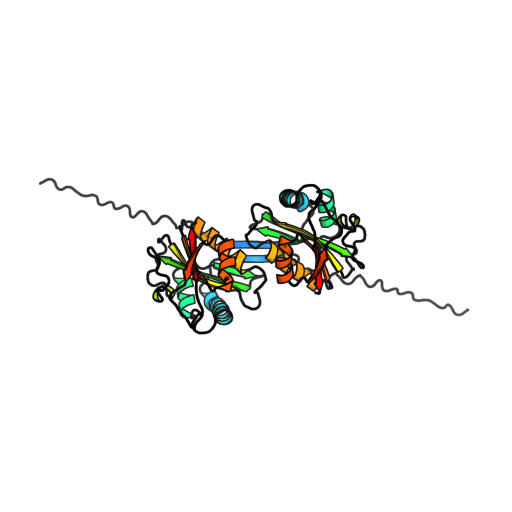128 ALA B N 1
ATOM 2416 C CA . ALA B 1 128 ? -2.578 4.664 3.879 1 96.62 128 ALA B CA 1
ATOM 2417 C C . ALA B 1 128 ? -1.069 4.508 4.051 1 96.62 128 ALA B C 1
ATOM 2419 O O . ALA B 1 128 ? -0.353 5.496 4.223 1 96.62 128 ALA B O 1
ATOM 2420 N N . LYS B 1 129 ? -0.648 3.32 3.963 1 95.56 129 LYS B N 1
ATOM 2421 C CA . LYS B 1 129 ? 0.772 3.055 4.172 1 95.56 129 LYS B CA 1
ATOM 2422 C C . LYS B 1 129 ? 1.613 3.629 3.037 1 95.56 129 LYS B C 1
ATOM 2424 O O . LYS B 1 129 ? 2.672 4.211 3.273 1 95.56 129 LYS B O 1
ATOM 2429 N N . VAL B 1 130 ? 1.177 3.459 1.756 1 97 130 VAL B N 1
ATOM 2430 C CA . VAL B 1 130 ? 1.96 4.008 0.653 1 97 130 VAL B CA 1
ATOM 2431 C C . VAL B 1 130 ? 1.934 5.531 0.708 1 97 130 VAL B C 1
ATOM 2433 O O . VAL B 1 130 ? 2.924 6.188 0.376 1 97 130 VAL B O 1
ATOM 2436 N N . LEU B 1 131 ? 0.835 6.121 1.172 1 97.69 131 LEU B N 1
ATOM 2437 C CA . LEU B 1 131 ? 0.749 7.559 1.402 1 97.69 131 LEU B CA 1
ATOM 2438 C C . LEU B 1 131 ? 1.766 8 2.447 1 97.69 131 LEU B C 1
ATOM 2440 O O . LEU B 1 131 ? 2.533 8.938 2.213 1 97.69 131 LEU B O 1
ATOM 2444 N N . MET B 1 132 ? 1.789 7.301 3.512 1 97.94 132 MET B N 1
ATOM 2445 C CA . MET B 1 132 ? 2.662 7.656 4.625 1 97.94 132 MET B CA 1
ATOM 2446 C C . MET B 1 132 ? 4.129 7.551 4.223 1 97.94 132 MET B C 1
ATOM 2448 O O . MET B 1 132 ? 4.926 8.438 4.527 1 97.94 132 MET B O 1
ATOM 2452 N N . ASN B 1 133 ? 4.449 6.531 3.547 1 96.31 133 ASN B N 1
ATOM 2453 C CA . ASN B 1 133 ? 5.836 6.355 3.129 1 96.31 133 ASN B CA 1
ATOM 2454 C C . ASN B 1 133 ? 6.277 7.465 2.176 1 96.31 133 ASN B C 1
ATOM 2456 O O . ASN B 1 133 ? 7.379 8 2.311 1 96.31 133 ASN B O 1
ATOM 2460 N N . GLU B 1 134 ? 5.418 7.754 1.213 1 96.81 134 GLU B N 1
ATOM 2461 C CA . GLU B 1 134 ? 5.727 8.852 0.301 1 96.81 134 GLU B CA 1
ATOM 2462 C C . GLU B 1 134 ? 5.879 10.164 1.056 1 96.81 134 GLU B C 1
ATOM 2464 O O . GLU B 1 134 ? 6.816 10.93 0.804 1 96.81 134 GLU B O 1
ATOM 2469 N N . PHE B 1 135 ? 5 10.398 1.991 1 98.06 135 PHE B N 1
ATOM 2470 C CA . PHE B 1 135 ? 5.012 11.633 2.768 1 98.06 135 PHE B CA 1
ATOM 2471 C C . PHE B 1 135 ? 6.293 11.75 3.584 1 98.06 135 PHE B C 1
ATOM 2473 O O . PHE B 1 135 ? 6.945 12.797 3.576 1 98.06 135 PHE B O 1
ATOM 2480 N N . ILE B 1 136 ? 6.645 10.719 4.227 1 97.25 136 ILE B N 1
ATOM 2481 C CA . ILE B 1 136 ? 7.852 10.672 5.043 1 97.25 136 ILE B CA 1
ATOM 2482 C C . ILE B 1 136 ? 9.07 10.961 4.172 1 97.25 136 ILE B C 1
ATOM 2484 O O . ILE B 1 136 ? 9.938 11.75 4.547 1 97.25 136 ILE B O 1
ATOM 2488 N N . GLY B 1 137 ? 9.133 10.359 3.041 1 95.38 137 GLY B N 1
ATOM 2489 C CA . GLY B 1 137 ? 10.227 10.625 2.115 1 95.38 137 GLY B CA 1
ATOM 2490 C C . GLY B 1 137 ? 10.32 12.078 1.701 1 95.38 137 GLY B C 1
ATOM 2491 O O . GLY B 1 137 ? 11.414 12.648 1.658 1 95.38 137 GLY B O 1
ATOM 2492 N N . ARG B 1 138 ? 9.219 12.711 1.426 1 96.44 138 ARG B N 1
ATOM 2493 C CA . ARG B 1 138 ? 9.18 14.109 1.016 1 96.44 138 ARG B CA 1
ATOM 2494 C C . ARG B 1 138 ? 9.656 15.023 2.143 1 96.44 138 ARG B C 1
ATOM 2496 O O . ARG B 1 138 ? 10.406 15.969 1.905 1 96.44 138 ARG B O 1
ATOM 2503 N N . MET B 1 139 ? 9.156 14.711 3.316 1 97.56 139 MET B N 1
ATOM 2504 C CA . MET B 1 139 ? 9.555 15.539 4.453 1 97.56 139 MET B CA 1
ATOM 2505 C C . MET B 1 139 ? 11.039 15.391 4.738 1 97.56 139 MET B C 1
ATOM 2507 O O . MET B 1 139 ? 11.719 16.375 5.055 1 97.56 139 MET B O 1
ATOM 2511 N N . HIS B 1 140 ? 11.523 14.227 4.637 1 96.5 140 HIS B N 1
ATOM 2512 C CA . HIS B 1 140 ? 12.953 13.992 4.797 1 96.5 140 HIS B CA 1
ATOM 2513 C C . HIS B 1 140 ? 13.758 14.766 3.764 1 96.5 140 HIS B C 1
ATOM 2515 O O . HIS B 1 140 ? 14.727 15.445 4.109 1 96.5 140 HIS B O 1
ATOM 2521 N N . ALA B 1 141 ? 13.359 14.703 2.57 1 95.44 141 ALA B N 1
ATOM 2522 C CA . ALA B 1 141 ? 14.039 15.391 1.478 1 95.44 141 ALA B CA 1
ATOM 2523 C C . ALA B 1 141 ? 13.992 16.906 1.672 1 95.44 141 ALA B C 1
ATOM 2525 O O . ALA B 1 141 ? 14.906 17.625 1.253 1 95.44 141 ALA B O 1
ATOM 2526 N N . ALA B 1 142 ? 12.969 17.422 2.373 1 96.31 142 ALA B N 1
ATOM 2527 C CA . ALA B 1 142 ? 12.789 18.844 2.609 1 96.31 142 ALA B CA 1
ATOM 2528 C C . ALA B 1 142 ? 13.602 19.312 3.818 1 96.31 142 ALA B C 1
ATOM 2530 O O . ALA B 1 142 ? 13.531 20.484 4.211 1 96.31 142 ALA B O 1
ATOM 2531 N N . GLY B 1 143 ? 14.289 18.375 4.426 1 97.12 143 GLY B N 1
ATOM 2532 C CA . GLY B 1 143 ? 15.18 18.734 5.516 1 97.12 143 GLY B CA 1
ATOM 2533 C C . GLY B 1 143 ? 14.477 18.812 6.859 1 97.12 143 GLY B C 1
ATOM 2534 O O . GLY B 1 143 ? 15.008 19.391 7.809 1 97.12 143 GLY B O 1
ATOM 2535 N N . LYS B 1 144 ? 13.25 18.344 6.914 1 98.5 144 LYS B N 1
ATOM 2536 C CA . LYS B 1 144 ? 12.555 18.297 8.195 1 98.5 144 LYS B CA 1
ATOM 2537 C C . LYS B 1 144 ? 13.219 17.297 9.148 1 98.5 144 LYS B C 1
ATOM 2539 O O . LYS B 1 144 ? 13.992 16.438 8.719 1 98.5 144 LYS B O 1
ATOM 2544 N N . GLN B 1 145 ? 12.906 17.438 10.5 1 98.75 145 GLN B N 1
ATOM 2545 C CA . GLN B 1 145 ? 13.625 16.641 11.484 1 98.75 145 GLN B CA 1
ATOM 2546 C C . GLN B 1 145 ? 12.688 15.672 12.203 1 98.75 145 GLN B C 1
ATOM 2548 O O . GLN B 1 145 ? 13.102 14.594 12.617 1 98.75 145 GLN B O 1
ATOM 2553 N N . THR B 1 146 ? 11.414 16.094 12.414 1 98.81 146 THR B N 1
ATOM 2554 C CA . THR B 1 146 ? 10.453 15.219 13.094 1 98.81 146 THR B CA 1
ATOM 2555 C C . THR B 1 146 ? 9.086 15.305 12.422 1 98.81 146 THR B C 1
ATOM 2557 O O . THR B 1 146 ? 8.773 16.297 11.758 1 98.81 146 THR B O 1
ATOM 2560 N N . ILE B 1 147 ? 8.328 14.281 12.555 1 98.88 147 ILE B N 1
ATOM 2561 C CA . ILE B 1 147 ? 6.914 14.266 12.188 1 98.88 147 ILE B CA 1
ATOM 2562 C C . ILE B 1 147 ? 6.07 13.836 13.383 1 98.88 147 ILE B C 1
ATOM 2564 O O . ILE B 1 147 ? 6.309 12.781 13.969 1 98.88 147 ILE B O 1
ATOM 2568 N N . HIS B 1 148 ? 5.105 14.68 13.703 1 98.69 148 HIS B N 1
ATOM 2569 C CA . HIS B 1 148 ? 4.195 14.438 14.82 1 98.69 148 HIS B CA 1
ATOM 2570 C C . HIS B 1 148 ? 2.781 14.148 14.328 1 98.69 148 HIS B C 1
ATOM 2572 O O . HIS B 1 148 ? 2.328 14.742 13.344 1 98.69 148 HIS B O 1
ATOM 2578 N N . LEU B 1 149 ? 2.098 13.242 15.023 1 98 149 LEU B N 1
ATOM 2579 C CA . LEU B 1 149 ? 0.672 13.047 14.789 1 98 149 LEU B CA 1
ATOM 2580 C C . LEU B 1 149 ? -0.013 12.484 16.031 1 98 149 LEU B C 1
ATOM 2582 O O . LEU B 1 149 ? 0.653 12.125 17 1 98 149 LEU B O 1
ATOM 2586 N N . MET B 1 150 ? -1.307 12.531 15.969 1 95.38 150 MET B N 1
ATOM 2587 C CA . MET B 1 150 ? -2.148 11.836 16.938 1 95.38 150 MET B CA 1
ATOM 2588 C C . MET B 1 150 ? -2.98 10.75 16.266 1 95.38 150 MET B C 1
ATOM 2590 O O . MET B 1 150 ? -3.479 10.945 15.156 1 95.38 150 MET B O 1
ATOM 2594 N N . CYS B 1 151 ? -3.109 9.68 17 1 94.62 151 CYS B N 1
ATOM 2595 C CA . CYS B 1 151 ? -3.914 8.602 16.438 1 94.62 151 CYS B CA 1
ATOM 2596 C C . CYS B 1 151 ? -4.715 7.891 17.516 1 94.62 151 CYS B C 1
ATOM 2598 O O . CYS B 1 151 ? -4.426 8.039 18.703 1 94.62 151 CYS B O 1
ATOM 2600 N N . LYS B 1 152 ? -5.766 7.234 17 1 91.31 152 LYS B N 1
ATOM 2601 C CA . LYS B 1 152 ? -6.551 6.395 17.906 1 91.31 152 LYS B CA 1
ATOM 2602 C C . LYS B 1 152 ? -5.77 5.152 18.312 1 91.31 152 LYS B C 1
ATOM 2604 O O . LYS B 1 152 ? -4.812 4.762 17.641 1 91.31 152 LYS B O 1
ATOM 2609 N N . GLU B 1 153 ? -6.25 4.48 19.391 1 93.06 153 GLU B N 1
ATOM 2610 C CA . GLU B 1 153 ? -5.559 3.346 20 1 93.06 153 GLU B CA 1
ATOM 2611 C C . GLU B 1 153 ? -5.32 2.236 18.984 1 93.06 153 GLU B C 1
ATOM 2613 O O . GLU B 1 153 ? -4.227 1.67 18.922 1 93.06 153 GLU B O 1
ATOM 2618 N N . GLN B 1 154 ? -6.242 1.986 18.203 1 91.69 154 GLN B N 1
ATOM 2619 C CA . GLN B 1 154 ? -6.18 0.85 17.281 1 91.69 154 GLN B CA 1
ATOM 2620 C C . GLN B 1 154 ? -5.148 1.085 16.188 1 91.69 154 GLN B C 1
ATOM 2622 O O . GLN B 1 154 ? -4.781 0.155 15.461 1 91.69 154 GLN B O 1
ATOM 2627 N N . HIS B 1 155 ? -4.621 2.311 16.031 1 93.31 155 HIS B N 1
ATOM 2628 C CA . HIS B 1 155 ? -3.682 2.631 14.969 1 93.31 155 HIS B CA 1
ATOM 2629 C C . HIS B 1 155 ? -2.262 2.771 15.508 1 93.31 155 HIS B C 1
ATOM 2631 O O . HIS B 1 155 ? -1.312 2.928 14.734 1 93.31 155 HIS B O 1
ATOM 2637 N N . VAL B 1 156 ? -2.053 2.658 16.797 1 95.12 156 VAL B N 1
ATOM 2638 C CA . VAL B 1 156 ? -0.748 2.854 17.422 1 95.12 156 VAL B CA 1
ATOM 2639 C C . VAL B 1 156 ? 0.256 1.858 16.844 1 95.12 156 VAL B C 1
ATOM 2641 O O . VAL B 1 156 ? 1.354 2.242 16.438 1 95.12 156 VAL B O 1
ATOM 2644 N N . ALA B 1 157 ? -0.15 0.626 16.734 1 91.88 157 ALA B N 1
ATOM 2645 C CA . ALA B 1 157 ? 0.75 -0.413 16.25 1 91.88 157 ALA B CA 1
ATOM 2646 C C . ALA B 1 157 ? 1.163 -0.14 14.805 1 91.88 157 ALA B C 1
ATOM 2648 O O . ALA B 1 157 ? 2.312 -0.379 14.422 1 91.88 157 ALA B O 1
ATOM 2649 N N . LEU B 1 158 ? 0.264 0.347 14.016 1 90.12 158 LEU B N 1
ATOM 2650 C CA . LEU B 1 158 ? 0.547 0.681 12.625 1 90.12 158 LEU B CA 1
ATOM 2651 C C . LEU B 1 158 ? 1.634 1.748 12.531 1 90.12 158 LEU B C 1
ATOM 2653 O O . LEU B 1 158 ? 2.6 1.593 11.781 1 90.12 158 LEU B O 1
ATOM 2657 N N . TYR B 1 159 ? 1.484 2.771 13.273 1 96.38 159 TYR B N 1
ATOM 2658 C CA . TYR B 1 159 ? 2.438 3.873 13.195 1 96.38 159 TYR B CA 1
ATOM 2659 C C . TYR B 1 159 ? 3.785 3.471 13.781 1 96.38 159 TYR B C 1
ATOM 2661 O O . TYR B 1 159 ? 4.832 3.926 13.32 1 96.38 159 TYR B O 1
ATOM 2669 N N . GLN B 1 160 ? 3.748 2.578 14.773 1 96 160 GLN B N 1
ATOM 2670 C CA . GLN B 1 160 ? 5.008 2.051 15.289 1 96 160 GLN B CA 1
ATOM 2671 C C . GLN B 1 160 ? 5.754 1.264 14.219 1 96 160 GLN B C 1
ATOM 2673 O O . GLN B 1 160 ? 6.973 1.391 14.078 1 96 160 GLN B O 1
ATOM 2678 N N . LYS B 1 161 ? 5.051 0.534 13.469 1 90.69 161 LYS B N 1
ATOM 2679 C CA . LYS B 1 161 ? 5.656 -0.242 12.383 1 90.69 161 LYS B CA 1
ATOM 2680 C C . LYS B 1 161 ? 6.227 0.671 11.305 1 90.69 161 LYS B C 1
ATOM 2682 O O . LYS B 1 161 ? 7.176 0.305 10.609 1 90.69 161 LYS B O 1
ATOM 2687 N N . LEU B 1 162 ? 5.707 1.852 11.234 1 93.81 162 LEU B N 1
ATOM 2688 C CA . LEU B 1 162 ? 6.176 2.834 10.266 1 93.81 162 LEU B CA 1
ATOM 2689 C C . LEU B 1 162 ? 7.383 3.594 10.805 1 93.81 162 LEU B C 1
ATOM 2691 O O . LEU B 1 162 ? 7.992 4.391 10.086 1 93.81 162 LEU B O 1
ATOM 2695 N N . GLY B 1 163 ? 7.711 3.418 12.055 1 95.62 163 GLY B N 1
ATOM 2696 C CA . GLY B 1 163 ? 8.906 4.035 12.609 1 95.62 163 GLY B CA 1
ATOM 2697 C C . GLY B 1 163 ? 8.594 5.121 13.625 1 95.62 163 GLY B C 1
ATOM 2698 O O . GLY B 1 163 ? 9.508 5.777 14.133 1 95.62 163 GLY B O 1
ATOM 2699 N N . TYR B 1 164 ? 7.266 5.273 13.953 1 98.25 164 TYR B N 1
ATOM 2700 C CA . TYR B 1 164 ? 6.902 6.25 14.969 1 98.25 164 TYR B CA 1
ATOM 2701 C C . TYR B 1 164 ? 7.117 5.688 16.375 1 98.25 164 TYR B C 1
ATOM 2703 O O . TYR B 1 164 ? 6.992 4.48 16.578 1 98.25 164 TYR B O 1
ATOM 2711 N N . ARG B 1 165 ? 7.406 6.582 17.234 1 98.19 165 ARG B N 1
ATOM 2712 C CA . ARG B 1 165 ? 7.465 6.25 18.656 1 98.19 165 ARG B CA 1
ATOM 2713 C C . ARG B 1 165 ? 6.246 6.789 19.391 1 98.19 165 ARG B C 1
ATOM 2715 O O . ARG B 1 165 ? 5.805 7.91 19.141 1 98.19 165 ARG B O 1
ATOM 2722 N N . TYR B 1 166 ? 5.777 6.023 20.344 1 97.38 166 TYR B N 1
ATOM 2723 C CA . TYR B 1 166 ? 4.707 6.453 21.234 1 97.38 166 TYR B CA 1
ATOM 2724 C C . TYR B 1 166 ? 5.215 7.484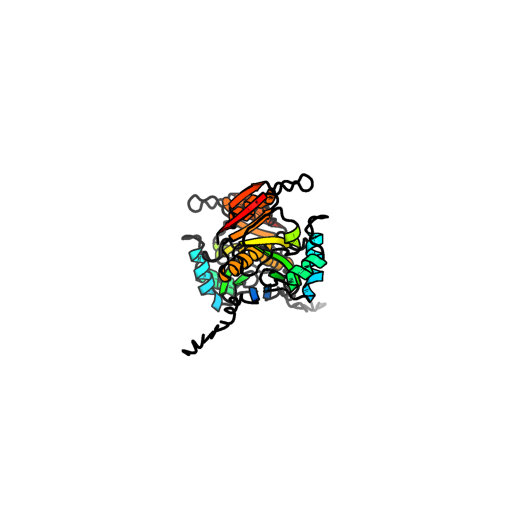 22.234 1 97.38 166 TYR B C 1
ATOM 2726 O O . TYR B 1 166 ? 6.285 7.312 22.828 1 97.38 166 TYR B O 1
ATOM 2734 N N . VAL B 1 167 ? 4.402 8.508 22.406 1 96.44 167 VAL B N 1
ATOM 2735 C CA . VAL B 1 167 ? 4.82 9.555 23.328 1 96.44 167 VAL B CA 1
ATOM 2736 C C . VAL B 1 167 ? 3.947 9.508 24.578 1 96.44 167 VAL B C 1
ATOM 2738 O O . VAL B 1 167 ? 4.43 9.195 25.672 1 96.44 167 VAL B O 1
ATOM 2741 N N . LYS B 1 168 ? 2.625 9.781 24.422 1 93.31 168 LYS B N 1
ATOM 2742 C CA . LYS B 1 168 ? 1.686 9.867 25.547 1 93.31 168 LYS B CA 1
ATOM 2743 C C . LYS B 1 168 ? 0.243 9.891 25.047 1 93.31 168 LYS B C 1
ATOM 2745 O O . LYS B 1 168 ? -0.007 10.125 23.859 1 93.31 168 LYS B O 1
ATOM 2750 N N . PRO B 1 169 ? -0.735 9.602 26.031 1 91 169 PRO B N 1
ATOM 2751 C CA . PRO B 1 169 ? -2.121 9.93 25.672 1 91 169 PRO B CA 1
ATOM 2752 C C . PRO B 1 169 ? -2.352 11.43 25.516 1 91 169 PRO B C 1
ATOM 2754 O O . PRO B 1 169 ? -1.74 12.227 26.234 1 91 169 PRO B O 1
ATOM 2757 N N . SER B 1 170 ? -3.148 11.688 24.484 1 82.19 170 SER B N 1
ATOM 2758 C CA . SER B 1 170 ? -3.457 13.102 24.312 1 82.19 170 SER B CA 1
ATOM 2759 C C . SER B 1 170 ? -4.477 13.57 25.359 1 82.19 170 SER B C 1
ATOM 2761 O O . SER B 1 170 ? -5.41 12.836 25.688 1 82.19 170 SER B O 1
ATOM 2763 N N . PRO B 1 171 ? -4.176 14.664 25.984 1 72.75 171 PRO B N 1
ATOM 2764 C CA . PRO B 1 171 ? -5.141 15.203 26.938 1 72.75 171 PRO B CA 1
ATOM 2765 C C . PRO B 1 171 ? -6.5 15.492 26.312 1 72.75 171 PRO B C 1
ATOM 2767 O O . PRO B 1 171 ? -7.492 15.664 27.031 1 72.75 171 PRO B O 1
ATOM 2770 N N . SER B 1 172 ? -6.531 15.484 25 1 61.94 172 SER B N 1
ATOM 2771 C CA . SER B 1 172 ? -7.758 15.898 24.328 1 61.94 172 SER B CA 1
ATOM 2772 C C . SER B 1 172 ? -8.789 14.773 24.312 1 61.94 172 SER B C 1
ATOM 2774 O O . SER B 1 172 ? -8.547 13.703 23.766 1 61.94 172 SER B O 1
ATOM 2776 N N . ASP B 1 173 ? -9.344 14.578 25.469 1 55.34 173 ASP B N 1
ATOM 2777 C CA . ASP B 1 173 ? -10.406 13.578 25.547 1 55.34 173 ASP B CA 1
ATOM 2778 C C . ASP B 1 173 ? -11.547 13.906 24.578 1 55.34 173 ASP B C 1
ATOM 2780 O O . ASP B 1 173 ? -12.484 14.617 24.938 1 55.34 173 ASP B O 1
ATOM 2784 N N . HIS B 1 174 ? -11.219 14.117 23.375 1 51.34 174 HIS B N 1
ATOM 2785 C CA . HIS B 1 174 ? -12.43 14.297 22.578 1 51.34 174 HIS B CA 1
ATOM 2786 C C . HIS B 1 174 ? -13.266 13.023 22.562 1 51.34 174 HIS B C 1
ATOM 2788 O O . HIS B 1 174 ? -12.781 11.969 22.141 1 51.34 174 HIS B O 1
ATOM 2794 N N . GLY B 1 175 ? -14.461 13.188 23.141 1 53.22 175 GLY B N 1
ATOM 2795 C CA . GLY B 1 175 ? -15.609 12.289 23.094 1 53.22 175 GLY B CA 1
ATOM 2796 C C . GLY B 1 175 ? -15.344 10.953 23.75 1 53.22 175 GLY B C 1
ATOM 2797 O O . GLY B 1 175 ? -15.969 9.945 23.391 1 53.22 175 GLY B O 1
ATOM 2798 N N . GLY B 1 176 ? -14.406 10.945 24.672 1 58.69 176 GLY B N 1
ATOM 2799 C CA . GLY B 1 176 ? -14.195 9.672 25.328 1 58.69 176 GLY B CA 1
ATOM 2800 C C . GLY B 1 176 ? -13.156 8.805 24.656 1 58.69 176 GLY B C 1
ATOM 2801 O O . GLY B 1 176 ? -12.773 7.758 25.172 1 58.69 176 GLY B O 1
ATOM 2802 N N . MET B 1 177 ? -12.891 9.242 23.453 1 63.38 177 MET B N 1
ATOM 2803 C CA . MET B 1 177 ? -11.914 8.43 22.719 1 63.38 177 MET B CA 1
ATOM 2804 C C . MET B 1 177 ? -10.492 8.875 23.047 1 63.38 177 MET B C 1
ATOM 2806 O O . MET B 1 177 ? -10.219 10.07 23.172 1 63.38 177 MET B O 1
ATOM 2810 N N . ALA B 1 178 ? -9.734 7.945 23.406 1 80.38 178 ALA B N 1
ATOM 2811 C CA . ALA B 1 178 ? -8.344 8.203 23.781 1 80.38 178 ALA B CA 1
ATOM 2812 C C . ALA B 1 178 ? -7.461 8.352 22.547 1 80.38 178 ALA B C 1
ATOM 2814 O O . ALA B 1 178 ? -7.488 7.504 21.656 1 80.38 178 ALA B O 1
ATOM 2815 N N . TRP B 1 179 ? -6.984 9.555 22.281 1 89.19 179 TRP B N 1
ATOM 2816 C CA . TRP B 1 179 ? -5.969 9.805 21.25 1 89.19 179 TRP B CA 1
ATOM 2817 C C . TRP B 1 179 ? -4.566 9.672 21.844 1 89.19 179 TRP B C 1
ATOM 2819 O O . TRP B 1 179 ? -4.363 9.883 23.031 1 89.19 179 TRP B O 1
ATOM 2829 N N . HIS B 1 180 ? -3.646 9.281 20.984 1 95.06 180 HIS B N 1
ATOM 2830 C CA . HIS B 1 180 ? -2.262 9.047 21.375 1 95.06 180 HIS B CA 1
ATOM 2831 C C . HIS B 1 180 ? -1.298 9.844 20.5 1 95.06 180 HIS B C 1
ATOM 2833 O O . HIS B 1 180 ? -1.39 9.805 19.281 1 95.06 180 HIS B O 1
ATOM 2839 N N . GLU B 1 181 ? -0.441 10.516 21.156 1 96.44 181 GLU B N 1
ATOM 2840 C CA . GLU B 1 181 ? 0.572 11.281 20.438 1 96.44 181 GLU B CA 1
ATOM 2841 C C . GLU B 1 181 ? 1.731 10.398 20 1 96.44 181 GLU B C 1
ATOM 2843 O O . GLU B 1 181 ? 2.26 9.617 20.797 1 96.44 181 GLU B O 1
ATOM 2848 N N . MET B 1 182 ? 2.076 10.523 18.719 1 98.19 182 MET B N 1
ATOM 2849 C CA . MET B 1 182 ? 3.188 9.789 18.125 1 98.19 182 MET B CA 1
ATOM 2850 C C . MET B 1 182 ? 4.191 10.75 17.484 1 98.19 182 MET B C 1
ATOM 2852 O O . MET B 1 182 ? 3.818 11.82 17.016 1 98.19 182 MET B O 1
ATOM 2856 N N . VAL B 1 183 ? 5.5 10.328 17.5 1 98.62 183 VAL B N 1
ATOM 2857 C CA . VAL B 1 183 ? 6.52 11.156 16.859 1 98.62 183 VAL B CA 1
ATOM 2858 C C . VAL B 1 183 ? 7.508 10.273 16.094 1 98.62 183 VAL B C 1
ATOM 2860 O O . VAL B 1 183 ? 7.801 9.156 16.531 1 98.62 183 VAL B O 1
ATOM 2863 N N . MET B 1 184 ? 7.957 10.758 15.008 1 98.62 184 MET B N 1
ATOM 2864 C CA . MET B 1 184 ? 9.031 10.133 14.234 1 98.62 184 MET B CA 1
ATOM 2865 C C . MET B 1 184 ? 10.219 11.078 14.102 1 98.62 184 MET B C 1
ATOM 2867 O O . MET B 1 184 ? 10.047 12.258 13.781 1 98.62 184 MET B O 1
ATOM 2871 N N . ASP B 1 185 ? 11.422 10.547 14.359 1 98.25 185 ASP B N 1
ATOM 2872 C CA . ASP B 1 185 ? 12.648 11.25 14 1 98.25 185 ASP B CA 1
ATOM 2873 C C . ASP B 1 185 ? 13.078 10.898 12.578 1 98.25 185 ASP B C 1
ATOM 2875 O O . ASP B 1 185 ? 13.156 9.727 12.219 1 98.25 185 ASP B O 1
ATOM 2879 N N . LEU B 1 186 ? 13.32 11.898 11.82 1 96.5 186 LEU B N 1
ATOM 2880 C CA . LEU B 1 186 ? 13.711 11.672 10.438 1 96.5 186 LEU B CA 1
ATOM 2881 C C . LEU B 1 186 ? 15.227 11.57 10.312 1 96.5 186 LEU B C 1
ATOM 2883 O O . LEU B 1 186 ? 15.961 12.227 11.055 1 96.5 186 LEU B O 1
#

InterPro domains:
  IPR000182 GNAT domain [PF00583] (55-164)
  IPR000182 GNAT domain [PS51186] (27-186)
  IPR016181 Acyl-CoA N-acyltransferase [SSF55729] (22-186)
  IPR051635 Serotonin N-acetyltransferase-like [PTHR10908] (25-186)

Secondary structure (DSSP, 8-state):
----------------------SEEEEEEE---GGGHHHHHHHHHHHS-GGGSPPHHHHHHHHHH-GGG-EEEEETTEEEEEEEEEEESS--TT-GGGGGTTT--TT-SEEEEEEEEE-GGGTTSSHHHHHHHHHHHHHHHTT--EEEEEEEGGGHHHHHHTT-EEEEE-S--BTTB-EEEEEEE-/----------------------SEEEEEEE---GGGHHHHHHHHHHHS-GGGSPPHHHHHHHHHH-GGG-EEEEETTEEEEEEEEEEESS--TT-GGGGGTTT--TT-SEEEEEEEEE-GGGTTSSHHHHHHHHHHHHHHHTT--EEEEEEEGGGHHHHHHTT-EEEEE-S--BTTB-EEEEEEE-

Solvent-accessible surface area (backbone atoms only — not comparable to full-atom values): 20888 Å² total; per-residue (Å²): 136,84,80,78,76,77,78,76,73,71,71,76,69,67,75,74,76,71,66,76,60,76,60,66,50,42,39,39,38,31,56,59,56,78,87,45,36,65,60,52,34,56,32,37,55,65,59,31,66,74,87,74,25,69,50,60,66,40,46,43,47,41,43,69,75,36,29,89,43,25,42,33,33,24,50,77,85,36,81,44,32,37,36,34,42,44,20,22,83,72,85,57,90,82,48,66,60,41,71,69,48,52,77,49,34,91,83,32,40,31,33,38,48,74,48,78,45,48,23,66,94,56,60,94,36,35,57,66,46,40,49,49,46,52,49,51,53,44,41,46,67,60,65,36,43,37,44,32,39,69,39,48,70,90,46,50,65,57,43,40,75,70,60,33,40,82,73,45,73,42,84,58,60,59,89,78,42,64,30,31,34,34,40,25,81,97,135,84,79,76,78,78,75,75,73,72,73,75,70,68,75,73,74,69,62,76,59,75,61,65,51,41,38,38,38,32,56,58,54,77,85,44,35,64,62,53,34,54,33,38,54,67,61,31,64,75,88,75,25,69,50,58,66,38,48,43,47,42,43,71,76,36,29,89,44,25,44,33,34,23,50,76,85,38,80,44,33,38,37,34,40,45,19,21,81,70,86,59,92,83,47,67,60,43,70,70,48,52,78,48,34,92,82,33,41,30,35,38,48,76,47,79,48,48,23,67,92,56,57,92,37,33,57,67,46,40,49,48,46,53,49,51,52,46,41,46,71,62,64,37,44,35,44,32,38,70,38,47,71,89,46,49,66,58,44,40,75,72,59,32,40,84,73,46,73,41,86,59,60,60,88,78,42,64,31,32,32,33,38,26,79,98

Radius of gyration: 26.3 Å; Cα contacts (8 Å, |Δi|>4): 667; chains: 2; bounding box: 68×108×75 Å

Nearest PDB structures (foldseek):
  2ree-assembly2_B  TM=8.884E-01  e=2.778E-11  Moorena producens 19L
  7uci-assembly1_A  TM=8.019E-01  e=1.098E-09  Cylindrospermopsis raciborskii
  3efa-assembly1_A-2  TM=7.154E-01  e=7.382E-07  Lactiplantibacillus plantarum WCFS1
  1q2y-assembly1_A  TM=6.853E-01  e=5.732E-06  Bacillus subtilis
  2jdd-assembly1_A  TM=6.860E-01  e=1.914E-05  Bacillus licheniformis